Protein AF-A0A8J6HN70-F1 (afdb_monomer_lite)

InterPro domains:
  IPR004328 BRO1 domain [PF03097] (1-144)
  IPR004328 BRO1 domain [PS51180] (1-190)
  IPR004328 BRO1 domain [SM01041] (1-190)
  IPR038499 BRO1 domain superfamily [G3DSA:1.25.40.280] (1-173)
  IPR047138 Rhophilin-1/2 [PTHR23031] (1-188)

Organism: Tenebrio molitor (NCBI:txid7067)

Sequence (190 aa):
MGAIYTQIGAKQDRSTAKGLDAAVDSFLRAAGTFRYIHENFTNAPSMDLRPEMLEMLVQLMLAQARECLLEKLDLQSKENRSVDICLDLAQEAAHLADCYSQVYQIIMNEAVHDYVPYSWISLVQVKKEYYTGMAHYHVASGVLHEEAAKMSAATKDTLQFLHAETASTQLDIRLPKDDSERRLLGESEI

Foldseek 3Di:
DLVVLCVQLVPFDLLDLVSLVSNLLSLLVSLVVLVVLLVPPPPDPDLCNDNLNSVLSNLVSLLRSLVSVLSNLCNVCVVPPALVSLQLSLVSLLVSLVSLVVSLVSCPPPSHVVPDPPVVNVVSNVSSVVSNVSSVVSNVCSCPPPCVVVDDPVSVVVVVCVVPDDPDHPDDRDHDPDPVVVVVSVVVPD

Secondary structure (DSSP, 8-state):
-HHHHHHHHHHS-TTSHHHHHHHHHHHHHHHHHHHHHHHH--S-SSGGGSHHHHHHHHHHHHHHHHHHHHHHHHHHHTTS--HHHHHHHHHHHHHHHHHHHHHHHHHTSHHHHTTS-HHHHHHHHHHHHHHHHHHHHHHHHHHTSTTGGG--HHHHHHHHTTTS-----S-------SHHHHHHHHHT--

pLDDT: mean 84.96, std 15.05, range [35.38, 98.56]

Radius of gyration: 18.15 Å; chains: 1; bounding box: 47×32×49 Å

Structure (mmCIF, N/CA/C/O backbone):
data_AF-A0A8J6HN70-F1
#
_entry.id   AF-A0A8J6HN70-F1
#
loop_
_atom_site.group_PDB
_atom_site.id
_atom_site.type_symbol
_atom_site.label_atom_id
_atom_site.label_alt_id
_atom_site.label_comp_id
_atom_site.label_asym_id
_atom_site.label_entity_id
_atom_site.label_seq_id
_atom_site.pdbx_PDB_ins_code
_atom_site.Cartn_x
_atom_site.Cartn_y
_atom_site.Cartn_z
_atom_site.occupancy
_atom_site.B_iso_or_equiv
_atom_site.auth_seq_id
_atom_site.auth_comp_id
_atom_site.auth_asym_id
_atom_site.auth_atom_id
_atom_site.pdbx_PDB_model_num
ATOM 1 N N . MET A 1 1 ? 19.548 0.813 -9.136 1.00 75.62 1 MET A N 1
ATOM 2 C CA . MET A 1 1 ? 19.156 1.430 -7.848 1.00 75.62 1 MET A CA 1
ATOM 3 C C . MET A 1 1 ? 17.699 1.157 -7.488 1.00 75.62 1 MET A C 1
ATOM 5 O O . MET A 1 1 ? 17.493 0.524 -6.465 1.00 75.62 1 MET A O 1
ATOM 9 N N . GLY A 1 2 ? 16.706 1.501 -8.324 1.00 80.50 2 GLY A N 1
ATOM 10 C CA . GLY A 1 2 ? 15.280 1.261 -8.015 1.00 80.50 2 GLY A CA 1
ATOM 11 C C . GLY A 1 2 ? 14.957 -0.188 -7.620 1.00 80.50 2 GLY A C 1
ATOM 12 O O . GLY A 1 2 ? 14.450 -0.428 -6.532 1.00 80.50 2 GLY A O 1
ATOM 13 N N . ALA A 1 3 ? 15.380 -1.166 -8.428 1.00 87.62 3 ALA A N 1
ATOM 14 C CA . ALA A 1 3 ? 15.180 -2.594 -8.146 1.00 87.62 3 ALA A CA 1
ATOM 15 C C . ALA A 1 3 ? 15.894 -3.131 -6.884 1.00 87.62 3 ALA A C 1
ATOM 17 O O . ALA A 1 3 ? 15.557 -4.209 -6.403 1.00 87.62 3 ALA A O 1
ATOM 18 N N . ILE A 1 4 ? 16.905 -2.427 -6.362 1.00 90.69 4 ILE A N 1
ATOM 19 C CA . ILE A 1 4 ? 17.562 -2.809 -5.101 1.00 90.69 4 ILE A CA 1
ATOM 20 C C . ILE A 1 4 ? 16.701 -2.330 -3.934 1.00 90.69 4 ILE A C 1
ATOM 22 O O . ILE A 1 4 ? 16.417 -3.108 -3.029 1.00 90.69 4 ILE A O 1
ATOM 26 N N . TYR A 1 5 ? 16.224 -1.085 -3.991 1.00 90.19 5 TYR A N 1
ATOM 27 C CA . TYR A 1 5 ? 15.322 -0.541 -2.980 1.00 90.19 5 TYR A CA 1
ATOM 28 C C . TYR A 1 5 ? 14.014 -1.337 -2.874 1.00 90.19 5 TYR A C 1
ATOM 30 O O . TYR A 1 5 ? 13.571 -1.604 -1.761 1.00 90.19 5 TYR A O 1
ATOM 38 N N . THR A 1 6 ? 13.448 -1.824 -3.987 1.00 90.81 6 THR A N 1
ATOM 39 C CA . THR A 1 6 ? 12.265 -2.707 -3.927 1.00 90.81 6 THR A CA 1
ATOM 40 C C . THR A 1 6 ? 12.540 -3.994 -3.145 1.00 90.81 6 THR A C 1
ATOM 42 O O . THR A 1 6 ? 11.724 -4.412 -2.326 1.00 90.81 6 THR A O 1
ATOM 45 N N . GLN A 1 7 ? 13.708 -4.610 -3.350 1.00 93.69 7 GLN A N 1
ATOM 46 C CA . GLN A 1 7 ? 14.109 -5.827 -2.641 1.00 93.69 7 GLN A CA 1
ATOM 47 C C . GLN A 1 7 ? 14.402 -5.575 -1.164 1.00 93.69 7 GLN A C 1
ATOM 49 O O . GLN A 1 7 ? 14.084 -6.428 -0.340 1.00 93.69 7 GLN A O 1
ATOM 54 N N . ILE A 1 8 ? 15.012 -4.434 -0.829 1.00 91.81 8 ILE A N 1
ATOM 55 C CA . ILE A 1 8 ? 15.239 -4.035 0.564 1.00 91.81 8 ILE A CA 1
ATOM 56 C C . ILE A 1 8 ? 13.890 -3.853 1.258 1.00 91.81 8 ILE A C 1
ATOM 58 O O . ILE A 1 8 ? 13.662 -4.492 2.281 1.00 91.81 8 ILE A O 1
ATOM 62 N N . GLY A 1 9 ? 12.973 -3.077 0.669 1.00 90.62 9 GLY A N 1
ATOM 63 C CA . GLY A 1 9 ? 11.640 -2.839 1.231 1.00 90.62 9 GLY A CA 1
ATOM 64 C C . GLY A 1 9 ? 10.829 -4.122 1.417 1.00 90.62 9 GLY A C 1
ATOM 65 O O . GLY A 1 9 ? 10.198 -4.320 2.452 1.00 90.62 9 GLY A O 1
ATOM 66 N N . ALA A 1 10 ? 10.909 -5.052 0.461 1.00 93.12 10 ALA A N 1
ATOM 67 C CA . ALA A 1 10 ? 10.243 -6.351 0.551 1.00 93.12 10 ALA A CA 1
ATOM 68 C C . ALA A 1 10 ? 10.831 -7.291 1.624 1.00 93.12 10 ALA A C 1
ATOM 70 O O . ALA A 1 10 ? 10.155 -8.234 2.027 1.00 93.12 10 ALA A O 1
ATOM 71 N N . LYS A 1 11 ? 12.074 -7.066 2.073 1.00 95.31 11 LYS A N 1
ATOM 72 C CA . LYS A 1 11 ? 12.767 -7.900 3.074 1.00 95.31 11 LYS A CA 1
ATOM 73 C C . LYS A 1 11 ? 12.695 -7.355 4.500 1.00 95.31 11 LYS A C 1
ATOM 75 O O . LYS A 1 11 ? 13.180 -8.025 5.410 1.00 95.31 11 LYS A O 1
ATOM 80 N N . GLN A 1 12 ? 12.142 -6.161 4.701 1.00 95.69 12 GLN A N 1
ATOM 81 C CA . GLN A 1 12 ? 12.007 -5.585 6.037 1.00 95.69 12 GLN A CA 1
ATOM 82 C C . GLN A 1 12 ? 11.042 -6.395 6.908 1.00 95.69 12 GLN A C 1
ATOM 84 O O . GLN A 1 12 ? 10.065 -6.965 6.421 1.00 95.69 12 GLN A O 1
ATOM 89 N N . ASP A 1 13 ? 11.301 -6.409 8.216 1.00 94.31 13 ASP A N 1
ATOM 90 C CA . ASP A 1 13 ? 10.410 -7.034 9.192 1.00 94.31 13 ASP A CA 1
ATOM 91 C C . ASP A 1 13 ? 9.183 -6.153 9.462 1.00 94.31 13 ASP A C 1
ATOM 93 O O . ASP A 1 13 ? 9.204 -5.228 10.279 1.00 94.31 13 ASP A O 1
ATOM 97 N N . ARG A 1 14 ? 8.085 -6.487 8.787 1.00 95.94 14 ARG A N 1
ATOM 98 C CA . ARG A 1 14 ? 6.803 -5.778 8.873 1.00 95.94 14 ARG A CA 1
ATOM 99 C C . ARG A 1 14 ? 6.034 -6.012 10.178 1.00 95.94 14 ARG A C 1
ATOM 101 O O . ARG A 1 14 ? 4.970 -5.435 10.366 1.00 95.94 14 ARG A O 1
ATOM 108 N N . SER A 1 15 ? 6.549 -6.829 11.100 1.00 94.69 15 SER A N 1
ATOM 109 C CA . SER A 1 15 ? 5.942 -7.007 12.428 1.00 94.69 15 SER A CA 1
ATOM 110 C C . SER A 1 15 ? 6.293 -5.887 13.415 1.00 94.69 15 SER A C 1
ATOM 112 O O . SER A 1 15 ? 5.710 -5.808 14.497 1.00 9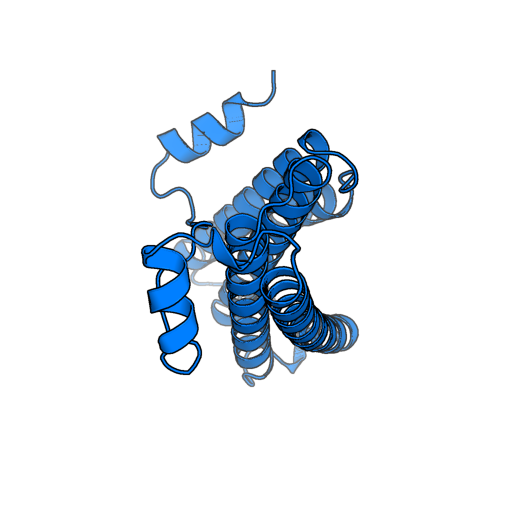4.69 15 SER A O 1
ATOM 114 N N . THR A 1 16 ? 7.221 -4.998 13.045 1.00 96.75 16 THR A N 1
ATOM 115 C CA . THR A 1 16 ? 7.691 -3.896 13.890 1.00 96.75 16 THR A CA 1
ATOM 116 C C . THR A 1 16 ? 7.464 -2.544 13.219 1.00 96.75 16 THR A C 1
ATOM 118 O O . THR A 1 16 ? 7.646 -2.403 12.011 1.00 96.75 16 THR A O 1
ATOM 121 N N . ALA A 1 17 ? 7.144 -1.509 14.004 1.00 94.38 17 ALA A N 1
ATOM 122 C CA . ALA A 1 17 ? 6.977 -0.150 13.476 1.00 94.38 17 ALA A CA 1
ATOM 123 C C . ALA A 1 17 ? 8.243 0.355 12.757 1.00 94.38 17 ALA A C 1
ATOM 125 O O . ALA A 1 17 ? 8.147 0.968 11.700 1.00 94.38 17 ALA A O 1
ATOM 126 N N . LYS A 1 18 ? 9.430 0.026 13.291 1.00 95.31 18 LYS A N 1
ATOM 127 C CA . LYS A 1 18 ? 10.718 0.381 12.680 1.00 95.31 18 LYS A CA 1
ATOM 128 C C . LYS A 1 18 ? 10.922 -0.297 11.322 1.00 95.31 18 LYS A C 1
ATOM 130 O O . LYS A 1 18 ? 11.373 0.354 10.385 1.00 95.31 18 LYS A O 1
ATOM 135 N N . GLY A 1 19 ? 10.620 -1.591 11.211 1.00 96.06 19 GLY A N 1
ATOM 136 C CA . GLY A 1 19 ? 10.745 -2.301 9.938 1.00 96.06 19 GLY A CA 1
ATOM 137 C C . GLY A 1 19 ? 9.735 -1.810 8.901 1.00 96.06 19 GLY A C 1
ATOM 138 O O . GLY A 1 19 ? 10.081 -1.682 7.730 1.00 96.06 19 GLY A O 1
ATOM 139 N N . LEU A 1 20 ? 8.527 -1.434 9.331 1.00 96.25 20 LEU A N 1
ATOM 140 C CA . LEU A 1 20 ? 7.534 -0.793 8.466 1.00 96.25 20 LEU A CA 1
ATOM 141 C C . LEU A 1 20 ? 8.009 0.574 7.960 1.00 96.25 20 LEU A C 1
ATOM 143 O O . LEU A 1 20 ? 7.925 0.822 6.761 1.00 96.25 20 LEU A O 1
ATOM 147 N N . ASP A 1 21 ? 8.587 1.418 8.818 1.00 94.81 21 ASP A N 1
ATOM 148 C CA . ASP A 1 21 ? 9.170 2.701 8.396 1.00 94.81 21 ASP A CA 1
ATOM 149 C C . ASP A 1 21 ? 10.302 2.513 7.375 1.00 94.81 21 ASP A C 1
ATOM 151 O O . ASP A 1 21 ? 10.326 3.178 6.338 1.00 94.81 21 ASP A O 1
ATOM 155 N N . ALA A 1 22 ? 11.195 1.548 7.611 1.00 94.62 22 ALA A N 1
ATOM 156 C CA . ALA A 1 22 ? 12.263 1.216 6.668 1.00 94.62 22 ALA A CA 1
ATOM 157 C C . ALA A 1 22 ? 11.722 0.680 5.327 1.00 94.62 22 ALA A C 1
ATOM 159 O O . ALA A 1 22 ? 12.298 0.943 4.264 1.00 94.62 22 ALA A O 1
ATOM 160 N N . ALA A 1 23 ? 10.613 -0.068 5.353 1.00 95.19 23 ALA A N 1
ATOM 161 C CA . ALA A 1 23 ? 9.962 -0.569 4.146 1.00 95.19 23 ALA A CA 1
ATOM 162 C C . ALA A 1 23 ? 9.365 0.580 3.329 1.00 95.19 23 ALA A C 1
ATOM 164 O O . ALA A 1 23 ? 9.589 0.647 2.119 1.00 95.19 23 ALA A O 1
ATOM 165 N N . VAL A 1 24 ? 8.664 1.502 3.997 1.00 95.19 24 VAL A N 1
ATOM 166 C CA . VAL A 1 24 ? 8.091 2.711 3.391 1.00 95.19 24 VAL A CA 1
ATOM 167 C C . VAL A 1 24 ? 9.179 3.541 2.719 1.00 95.19 24 VAL A C 1
ATOM 169 O O . VAL A 1 24 ? 9.058 3.822 1.526 1.00 95.19 24 VAL A O 1
ATOM 172 N N . ASP A 1 25 ? 10.260 3.873 3.433 1.00 94.00 25 ASP A N 1
ATOM 173 C CA . ASP A 1 25 ? 11.376 4.644 2.867 1.00 94.00 25 ASP A CA 1
ATOM 174 C C . ASP A 1 25 ? 11.948 3.964 1.615 1.00 94.00 25 ASP A C 1
ATOM 176 O O . ASP A 1 25 ? 12.072 4.572 0.549 1.00 94.00 25 ASP A O 1
ATOM 180 N N . SER A 1 26 ? 12.195 2.655 1.699 1.00 94.00 26 SER A N 1
ATOM 181 C CA . SER A 1 26 ? 12.718 1.876 0.576 1.00 94.00 26 SER A CA 1
ATOM 182 C C . SER A 1 26 ? 11.790 1.916 -0.646 1.00 94.00 26 SER A C 1
ATOM 184 O O . SER A 1 26 ? 12.245 2.176 -1.763 1.00 94.00 26 SER A O 1
ATOM 186 N N . PHE A 1 27 ? 10.482 1.708 -0.471 1.00 96.00 27 PHE A N 1
ATOM 187 C CA . PHE A 1 27 ? 9.534 1.764 -1.588 1.00 96.00 27 PHE A CA 1
ATOM 188 C C . PHE A 1 27 ? 9.420 3.173 -2.183 1.00 96.00 27 PHE A C 1
ATOM 190 O O . PHE A 1 27 ? 9.400 3.314 -3.409 1.00 96.00 27 PHE A O 1
ATOM 197 N N . LEU A 1 28 ? 9.441 4.226 -1.361 1.00 94.12 28 LEU A N 1
ATOM 198 C CA . LEU A 1 28 ? 9.417 5.611 -1.845 1.00 94.12 28 LEU A CA 1
ATOM 199 C C . LEU A 1 28 ? 10.682 5.975 -2.629 1.00 94.12 28 LEU A C 1
ATOM 201 O O . LEU A 1 28 ? 10.591 6.614 -3.681 1.00 94.12 28 LEU A O 1
ATOM 205 N N . ARG A 1 29 ? 11.859 5.512 -2.196 1.00 91.94 29 ARG A N 1
ATOM 206 C CA . ARG A 1 29 ? 13.112 5.678 -2.953 1.00 91.94 29 ARG A CA 1
ATOM 207 C C . ARG A 1 29 ? 13.095 4.924 -4.273 1.00 91.94 29 ARG A C 1
ATOM 209 O O . ARG A 1 29 ? 13.568 5.450 -5.286 1.00 91.94 29 ARG A O 1
ATOM 216 N N . ALA A 1 30 ? 12.533 3.716 -4.296 1.00 92.19 30 ALA A N 1
ATOM 217 C CA . ALA A 1 30 ? 12.338 2.978 -5.539 1.00 92.19 30 ALA A CA 1
ATOM 218 C C . ALA A 1 30 ? 11.418 3.748 -6.499 1.00 92.19 30 ALA A C 1
ATOM 220 O O . ALA A 1 30 ? 11.798 3.980 -7.647 1.00 92.19 30 ALA A O 1
ATOM 221 N N . ALA A 1 31 ? 10.270 4.226 -6.012 1.00 93.69 31 ALA A N 1
ATOM 222 C CA . ALA A 1 31 ? 9.315 5.019 -6.784 1.00 93.69 31 ALA A CA 1
ATOM 223 C C . ALA A 1 31 ? 9.930 6.331 -7.311 1.00 93.69 31 ALA A C 1
ATOM 225 O O . ALA A 1 31 ? 9.708 6.717 -8.460 1.00 93.69 31 ALA A O 1
ATOM 226 N N . GLY A 1 32 ? 10.736 7.013 -6.494 1.00 91.94 32 GLY A N 1
ATOM 227 C CA . GLY A 1 32 ? 11.479 8.206 -6.902 1.00 91.94 32 GLY A CA 1
ATOM 228 C C . GLY A 1 32 ? 12.508 7.899 -7.988 1.00 91.94 32 GLY A C 1
ATOM 229 O O . GLY A 1 32 ? 12.609 8.631 -8.970 1.00 91.94 32 GLY A O 1
ATOM 230 N N . THR A 1 33 ? 13.211 6.770 -7.863 1.00 91.31 33 THR A N 1
ATOM 231 C CA . THR A 1 33 ? 14.181 6.324 -8.871 1.00 91.31 33 THR A CA 1
ATOM 232 C C . THR A 1 33 ? 13.504 6.002 -10.204 1.00 91.31 33 THR A C 1
ATOM 234 O O . THR A 1 33 ? 13.990 6.435 -11.244 1.00 91.31 33 THR A O 1
ATOM 237 N N . PHE A 1 34 ? 12.384 5.271 -10.198 1.00 91.44 34 PHE A N 1
ATOM 238 C CA . PHE A 1 34 ? 11.654 4.940 -11.429 1.00 91.44 34 PHE A CA 1
ATOM 239 C C . PHE A 1 34 ? 11.098 6.185 -12.123 1.00 91.44 34 PHE A C 1
ATOM 241 O O . PHE A 1 34 ? 11.262 6.320 -13.333 1.00 91.44 34 PHE A O 1
ATOM 248 N N . ARG A 1 35 ? 10.547 7.143 -11.365 1.00 90.75 35 ARG A N 1
ATOM 249 C CA . ARG A 1 35 ? 10.106 8.432 -11.921 1.00 90.75 35 ARG A CA 1
ATOM 250 C C . ARG A 1 35 ? 11.254 9.246 -12.502 1.00 90.75 35 ARG A C 1
ATOM 252 O O . ARG A 1 35 ? 11.116 9.792 -13.588 1.00 90.75 35 ARG A O 1
ATOM 259 N N . TYR A 1 36 ? 12.394 9.303 -11.817 1.00 89.31 36 TYR A N 1
ATOM 260 C CA . TYR A 1 36 ? 13.560 9.998 -12.355 1.00 89.31 36 TYR A CA 1
ATOM 261 C C . TYR A 1 36 ? 13.983 9.406 -13.705 1.00 89.31 36 TYR A C 1
ATOM 263 O O . TYR A 1 36 ? 14.261 10.150 -14.642 1.00 89.31 36 TYR A O 1
ATOM 271 N N . ILE A 1 37 ? 13.979 8.074 -13.832 1.00 87.69 37 ILE A N 1
ATOM 272 C CA . ILE A 1 37 ? 14.276 7.413 -15.107 1.00 87.69 37 ILE A CA 1
ATOM 273 C C . ILE A 1 37 ? 13.225 7.788 -16.160 1.00 87.69 37 ILE A C 1
ATOM 275 O O . ILE A 1 37 ? 13.601 8.193 -17.256 1.00 87.69 37 ILE A O 1
ATOM 279 N N . HIS A 1 38 ? 11.938 7.726 -15.809 1.00 85.44 38 HIS A N 1
ATOM 280 C CA . HIS A 1 38 ? 10.824 8.088 -16.690 1.00 85.44 38 HIS A CA 1
ATOM 281 C C . HIS A 1 38 ? 10.963 9.511 -17.258 1.00 85.44 38 HIS A C 1
ATOM 283 O O . HIS A 1 38 ? 10.756 9.732 -18.446 1.00 85.44 38 HIS A O 1
ATOM 289 N N . GLU A 1 39 ? 11.356 10.475 -16.425 1.00 85.62 39 GLU A N 1
ATOM 290 C CA . GLU A 1 39 ? 11.474 11.886 -16.814 1.00 85.62 39 GLU A CA 1
ATOM 291 C C . GLU A 1 39 ? 12.748 12.202 -17.617 1.00 85.62 39 GLU A C 1
ATOM 293 O O . GLU A 1 39 ? 12.756 13.156 -18.394 1.00 85.62 39 GLU A O 1
ATOM 298 N N . ASN A 1 40 ? 13.830 11.432 -17.441 1.00 83.88 40 ASN A N 1
ATOM 299 C CA . ASN A 1 40 ? 15.159 11.786 -17.962 1.00 83.88 40 ASN A CA 1
ATOM 300 C C . ASN A 1 40 ? 15.678 10.850 -19.068 1.00 83.88 40 ASN A C 1
ATOM 302 O O . ASN A 1 40 ? 16.638 11.202 -19.754 1.00 83.88 40 ASN A O 1
ATOM 306 N N . PHE A 1 41 ? 15.065 9.680 -19.279 1.00 79.31 41 PHE A N 1
ATOM 307 C CA . PHE A 1 41 ? 15.484 8.705 -20.293 1.00 79.31 41 PHE A CA 1
ATOM 308 C C . PHE A 1 41 ? 14.392 8.487 -21.345 1.00 79.31 41 PHE A C 1
ATOM 310 O O . PHE A 1 41 ? 13.622 7.535 -21.292 1.00 79.31 41 PHE A O 1
ATOM 317 N N . THR A 1 42 ? 14.364 9.366 -22.348 1.00 65.88 42 THR A N 1
ATOM 318 C CA . THR A 1 42 ? 13.363 9.353 -23.430 1.00 65.88 42 THR A CA 1
ATOM 319 C C . THR A 1 42 ? 13.655 8.349 -24.550 1.00 65.88 42 THR A C 1
ATOM 321 O O . THR A 1 42 ? 12.745 7.965 -25.275 1.00 65.88 42 THR A O 1
ATOM 324 N N . ASN A 1 43 ? 14.902 7.880 -24.674 1.00 66.94 43 ASN A N 1
ATOM 325 C CA . ASN A 1 43 ? 15.324 6.885 -25.667 1.00 66.94 43 ASN A CA 1
ATOM 326 C C . ASN A 1 43 ? 15.706 5.571 -24.978 1.00 66.94 43 ASN A C 1
ATOM 328 O O . ASN A 1 43 ? 16.882 5.207 -24.914 1.00 66.94 43 ASN A O 1
ATOM 332 N N . ALA A 1 44 ? 14.714 4.881 -24.418 1.00 62.81 44 ALA A N 1
ATOM 333 C CA . ALA A 1 44 ? 14.916 3.579 -23.798 1.00 62.81 44 ALA A CA 1
ATOM 334 C C . ALA A 1 44 ? 15.362 2.539 -24.853 1.00 62.81 44 ALA A C 1
ATOM 336 O O . ALA A 1 44 ? 14.626 2.292 -25.809 1.00 62.81 44 ALA A O 1
ATOM 337 N N . PRO A 1 45 ? 16.540 1.903 -24.707 1.00 62.03 45 PRO A N 1
ATOM 338 C CA . PRO A 1 45 ? 17.000 0.867 -25.635 1.00 62.03 45 PRO A CA 1
ATOM 339 C C . PRO A 1 45 ? 16.252 -0.468 -25.462 1.00 62.03 45 PRO A C 1
ATOM 341 O O . PRO A 1 45 ? 16.400 -1.363 -26.292 1.00 62.03 45 PRO A O 1
ATOM 344 N N . SER A 1 46 ? 15.470 -0.618 -24.388 1.00 69.50 46 SER A N 1
ATOM 345 C CA . SER A 1 46 ? 14.794 -1.853 -23.990 1.00 69.50 46 SER A CA 1
ATOM 346 C C . SER A 1 46 ? 13.363 -1.595 -23.495 1.00 69.50 46 SER A C 1
ATOM 348 O O . SER A 1 46 ? 13.035 -0.526 -22.978 1.00 69.50 46 SER A O 1
ATOM 350 N N . MET A 1 47 ? 12.487 -2.586 -23.690 1.00 65.56 47 MET A N 1
ATOM 351 C CA . MET A 1 47 ? 11.032 -2.460 -23.494 1.00 65.56 47 MET A CA 1
ATOM 352 C C . MET A 1 47 ? 10.597 -2.321 -22.023 1.00 65.56 47 MET A C 1
ATOM 354 O O . MET A 1 47 ? 9.469 -1.897 -21.775 1.00 65.56 47 MET A O 1
ATOM 358 N N . ASP A 1 48 ? 11.473 -2.662 -21.076 1.00 67.69 48 ASP A N 1
ATOM 359 C CA . ASP A 1 48 ? 11.318 -2.578 -19.614 1.00 67.69 48 ASP A CA 1
ATOM 360 C C . ASP A 1 48 ? 11.501 -1.158 -19.050 1.00 67.69 48 ASP A C 1
ATOM 362 O O . ASP A 1 48 ? 11.054 -0.872 -17.941 1.00 67.69 48 ASP A O 1
ATOM 366 N N . LEU A 1 49 ? 12.116 -0.258 -19.821 1.00 75.94 49 LEU A N 1
ATOM 367 C CA . LEU A 1 49 ? 12.299 1.157 -19.478 1.00 75.94 49 LEU A CA 1
ATOM 368 C C . LEU A 1 49 ? 11.318 2.075 -20.216 1.00 75.94 49 LEU A C 1
ATOM 370 O O . LEU A 1 49 ? 11.501 3.292 -20.229 1.00 75.94 49 LEU A O 1
ATOM 374 N N . ARG A 1 50 ? 10.285 1.511 -20.855 1.00 83.56 50 ARG A N 1
ATOM 375 C CA . ARG A 1 50 ? 9.254 2.321 -21.506 1.00 83.56 50 ARG A CA 1
ATOM 376 C C . ARG A 1 50 ? 8.466 3.137 -20.477 1.00 83.56 50 ARG A C 1
ATOM 378 O O . ARG A 1 50 ? 8.268 2.655 -19.356 1.00 83.56 50 ARG A O 1
ATOM 385 N N . PRO A 1 51 ? 7.997 4.339 -20.849 1.00 85.25 51 PRO A N 1
ATOM 386 C CA . PRO A 1 51 ? 7.297 5.230 -19.934 1.00 85.25 51 PRO A CA 1
ATOM 387 C C . PRO A 1 51 ? 6.137 4.559 -19.187 1.00 85.25 51 PRO A C 1
ATOM 389 O O . PRO A 1 51 ? 6.023 4.687 -17.972 1.00 85.25 51 PRO A O 1
ATOM 392 N N . GLU A 1 52 ? 5.338 3.753 -19.884 1.00 88.44 52 GLU A N 1
ATOM 393 C CA . GLU A 1 52 ? 4.163 3.079 -19.325 1.00 88.44 52 GLU A CA 1
ATOM 394 C C . GLU A 1 52 ? 4.545 2.020 -18.279 1.00 88.44 52 GLU A C 1
ATOM 396 O O . GLU A 1 52 ? 3.889 1.894 -17.245 1.00 88.44 52 GLU A O 1
ATOM 401 N N . MET A 1 53 ? 5.643 1.291 -18.511 1.00 91.00 53 MET A N 1
ATOM 402 C CA . MET A 1 53 ? 6.182 0.324 -17.548 1.00 91.00 53 MET A CA 1
ATOM 403 C C . MET A 1 53 ? 6.722 1.023 -16.302 1.00 91.00 53 MET A C 1
ATOM 405 O O . MET A 1 53 ? 6.491 0.563 -15.184 1.00 91.00 53 MET A O 1
ATOM 409 N N . LEU A 1 54 ? 7.438 2.135 -16.479 1.00 91.69 54 LEU A N 1
ATOM 410 C CA . LEU A 1 54 ? 7.986 2.902 -15.364 1.00 91.69 54 LEU A CA 1
ATOM 411 C C . LEU A 1 54 ? 6.878 3.542 -14.527 1.00 91.69 54 LEU A C 1
ATOM 413 O O . LEU A 1 54 ? 6.963 3.494 -13.302 1.00 91.69 54 LEU A O 1
ATOM 417 N N . GLU A 1 55 ? 5.826 4.064 -15.157 1.00 92.56 55 GLU A N 1
ATOM 418 C CA . GLU A 1 55 ? 4.663 4.592 -14.443 1.00 92.56 55 GLU A CA 1
ATOM 419 C C . GLU A 1 55 ? 3.938 3.487 -13.665 1.00 92.56 55 GLU A C 1
ATOM 421 O O . GLU A 1 55 ? 3.640 3.655 -12.483 1.00 92.56 55 GLU A O 1
ATOM 426 N N . MET A 1 56 ? 3.748 2.308 -14.267 1.00 95.00 56 MET A N 1
ATOM 427 C CA . MET A 1 56 ? 3.197 1.147 -13.559 1.00 95.00 56 MET A CA 1
ATOM 428 C C . MET A 1 56 ? 4.026 0.788 -12.318 1.00 95.00 56 MET A C 1
ATOM 430 O O . MET A 1 56 ? 3.472 0.613 -11.230 1.00 95.00 56 MET A O 1
ATOM 434 N N . LEU A 1 57 ? 5.355 0.726 -12.454 1.00 95.00 57 LEU A N 1
ATOM 435 C CA . LEU A 1 57 ? 6.257 0.433 -11.338 1.00 95.00 57 LEU A CA 1
ATOM 436 C C . LEU A 1 57 ? 6.198 1.515 -10.257 1.00 95.00 57 LEU A C 1
ATOM 438 O O . LEU A 1 57 ? 6.204 1.185 -9.073 1.00 95.00 57 LEU A O 1
ATOM 442 N N . VAL A 1 58 ? 6.111 2.792 -10.638 1.00 95.69 58 VAL A N 1
ATOM 443 C CA . VAL A 1 58 ? 5.916 3.903 -9.698 1.00 95.69 58 VAL A CA 1
ATOM 444 C C . VAL A 1 58 ? 4.645 3.694 -8.882 1.00 95.69 58 VAL A C 1
ATOM 446 O O . VAL A 1 58 ? 4.718 3.701 -7.653 1.00 95.69 58 VAL A O 1
ATOM 449 N N . GLN A 1 59 ? 3.505 3.470 -9.538 1.00 96.56 59 GLN A N 1
ATOM 450 C CA . GLN A 1 59 ? 2.221 3.301 -8.853 1.00 96.56 59 GLN A CA 1
ATOM 451 C C . GLN A 1 59 ? 2.218 2.067 -7.946 1.00 96.56 59 GLN A C 1
ATOM 453 O O . GLN A 1 59 ? 1.747 2.131 -6.810 1.00 96.56 59 GLN A O 1
ATOM 458 N N . LEU A 1 60 ? 2.831 0.965 -8.390 1.00 97.44 60 LEU A N 1
ATOM 459 C CA . LEU A 1 60 ? 2.982 -0.235 -7.569 1.00 97.44 60 LEU A CA 1
ATOM 460 C C . LEU A 1 60 ? 3.816 0.033 -6.306 1.00 97.44 60 LEU A C 1
ATOM 462 O O . LEU A 1 60 ? 3.437 -0.418 -5.226 1.00 97.44 60 LEU A O 1
ATOM 466 N N . MET A 1 61 ? 4.919 0.782 -6.406 1.00 97.75 61 MET A N 1
ATOM 467 C CA . MET A 1 61 ? 5.739 1.121 -5.234 1.00 97.75 61 MET A CA 1
ATOM 468 C C . MET A 1 61 ? 4.994 2.026 -4.246 1.00 97.75 61 MET A C 1
ATOM 470 O O . MET A 1 61 ? 5.118 1.837 -3.037 1.00 97.75 61 MET A O 1
ATOM 474 N N . LEU A 1 62 ? 4.191 2.978 -4.732 1.00 97.19 62 LEU A N 1
ATOM 475 C CA . LEU A 1 62 ? 3.373 3.834 -3.866 1.00 97.19 62 LEU A CA 1
ATOM 476 C C . LEU A 1 62 ? 2.290 3.037 -3.135 1.00 97.19 62 LEU A C 1
ATOM 478 O O . LEU A 1 62 ? 2.110 3.220 -1.931 1.00 97.19 62 LEU A O 1
ATOM 482 N N . ALA A 1 63 ? 1.622 2.110 -3.826 1.00 97.56 63 ALA A N 1
ATOM 483 C CA . ALA A 1 63 ? 0.657 1.207 -3.202 1.00 97.56 63 ALA A CA 1
ATOM 484 C C . ALA A 1 63 ? 1.322 0.330 -2.123 1.00 97.56 63 ALA A C 1
ATOM 486 O O . ALA A 1 63 ? 0.787 0.181 -1.027 1.00 97.56 63 ALA A O 1
ATOM 487 N N . GLN A 1 64 ? 2.529 -0.186 -2.379 1.00 97.88 64 GLN A N 1
ATOM 488 C CA . GLN A 1 64 ? 3.284 -0.968 -1.392 1.00 97.88 64 GLN A CA 1
ATOM 489 C C . GLN A 1 64 ? 3.757 -0.140 -0.188 1.00 97.88 64 GLN A C 1
ATOM 491 O O . GLN A 1 64 ? 3.744 -0.643 0.934 1.00 97.88 64 GLN A O 1
ATOM 496 N N . ALA A 1 65 ? 4.130 1.127 -0.383 1.00 97.56 65 ALA A N 1
ATOM 497 C CA . ALA A 1 65 ? 4.413 2.036 0.728 1.00 97.56 65 ALA A CA 1
ATOM 498 C C . ALA A 1 65 ? 3.153 2.286 1.578 1.00 97.56 65 ALA A C 1
ATOM 500 O O . ALA A 1 65 ? 3.221 2.286 2.807 1.00 97.56 65 ALA A O 1
ATOM 501 N N . ARG A 1 66 ? 1.987 2.433 0.935 1.00 97.00 66 ARG A N 1
ATOM 502 C CA . ARG A 1 66 ? 0.696 2.617 1.619 1.00 97.00 66 ARG A CA 1
ATOM 503 C C . ARG A 1 66 ? 0.296 1.435 2.465 1.00 97.00 66 ARG A C 1
ATOM 505 O O . ARG A 1 66 ? -0.144 1.609 3.594 1.00 97.00 66 ARG A O 1
ATOM 512 N N . GLU A 1 67 ? 0.493 0.249 1.920 1.00 98.00 67 GLU A N 1
ATOM 513 C CA . GLU A 1 67 ? 0.319 -1.005 2.633 1.00 98.00 67 GLU A CA 1
ATOM 514 C C . GLU A 1 67 ? 1.123 -1.035 3.934 1.00 98.00 67 GLU A C 1
ATOM 516 O O . GLU A 1 67 ? 0.550 -1.294 4.989 1.00 98.00 67 GLU A O 1
ATOM 521 N N . CYS A 1 68 ? 2.407 -0.674 3.898 1.00 97.81 68 CYS A N 1
ATOM 522 C CA . CYS A 1 68 ? 3.229 -0.643 5.108 1.00 97.81 68 CYS A CA 1
ATOM 523 C C . CYS A 1 68 ? 2.780 0.433 6.115 1.00 97.81 68 CYS A C 1
ATOM 525 O O . CYS A 1 68 ? 2.857 0.219 7.324 1.00 97.81 68 CYS A O 1
ATOM 527 N N . LEU A 1 69 ? 2.277 1.579 5.649 1.00 97.06 69 LEU A N 1
ATOM 528 C CA . LEU A 1 69 ? 1.723 2.608 6.535 1.00 97.06 69 LEU A CA 1
ATOM 529 C C . LEU A 1 69 ? 0.418 2.161 7.207 1.00 97.06 69 LEU A C 1
ATOM 531 O O . LEU A 1 69 ? 0.243 2.390 8.404 1.00 97.06 69 LEU A O 1
ATOM 535 N N . LEU A 1 70 ? -0.466 1.484 6.470 1.00 97.06 70 LEU A N 1
ATOM 536 C CA . LEU A 1 70 ? -1.680 0.883 7.022 1.00 97.06 70 LEU A CA 1
ATOM 537 C C . LEU A 1 70 ? -1.339 -0.193 8.063 1.00 97.06 70 LEU A C 1
ATOM 539 O O . LEU A 1 70 ? -1.882 -0.173 9.165 1.00 97.06 70 LEU A O 1
ATOM 543 N N . GLU A 1 71 ? -0.403 -1.093 7.746 1.00 97.75 71 GLU A N 1
ATOM 544 C CA . GLU A 1 71 ? 0.101 -2.112 8.680 1.00 97.75 71 GLU A CA 1
ATOM 545 C C . GLU A 1 71 ? 0.664 -1.470 9.958 1.00 97.75 71 GLU A C 1
ATOM 547 O O . GLU A 1 71 ? 0.445 -1.975 11.061 1.00 97.75 71 GLU A O 1
ATOM 552 N N . LYS A 1 72 ? 1.344 -0.323 9.833 1.00 96.25 72 LYS A N 1
ATOM 553 C CA . LYS A 1 72 ? 1.900 0.416 10.974 1.00 96.25 72 LYS A CA 1
ATOM 554 C C . LYS A 1 72 ? 0.800 1.027 11.834 1.00 96.25 72 LYS A C 1
ATOM 556 O O . LYS A 1 72 ? 0.857 0.893 13.057 1.00 96.25 72 LYS A O 1
ATOM 561 N N . LEU A 1 73 ? -0.198 1.657 11.216 1.00 94.88 73 LEU A N 1
ATOM 562 C CA . LEU A 1 73 ? -1.354 2.213 11.919 1.00 94.88 73 LEU A CA 1
ATOM 563 C C . LEU A 1 73 ? -2.137 1.116 12.656 1.00 94.88 73 LEU A C 1
ATOM 565 O O . LEU A 1 73 ? -2.506 1.289 13.822 1.00 94.88 73 LEU A O 1
ATOM 569 N N . ASP A 1 74 ? -2.341 -0.042 12.019 1.00 96.00 74 ASP A N 1
ATOM 570 C CA . ASP A 1 74 ? -2.982 -1.194 12.659 1.00 96.00 74 ASP A CA 1
ATOM 571 C C . ASP A 1 74 ? -2.148 -1.671 13.852 1.00 96.00 74 ASP A C 1
ATOM 573 O O . ASP A 1 74 ? -2.683 -1.792 14.952 1.00 96.00 74 ASP A O 1
ATOM 577 N N . LEU A 1 75 ? -0.834 -1.850 13.680 1.00 96.19 75 LEU A N 1
ATOM 578 C CA . LEU A 1 75 ? 0.078 -2.299 14.735 1.00 96.19 75 LEU A CA 1
ATOM 579 C C . LEU A 1 75 ? 0.075 -1.369 15.956 1.00 96.19 75 LEU A C 1
ATOM 581 O O . LEU A 1 75 ? -0.044 -1.847 17.083 1.00 96.19 75 LEU A O 1
ATOM 585 N N . GLN A 1 76 ? 0.195 -0.057 15.744 1.00 94.88 76 GLN A N 1
ATOM 586 C CA . GLN A 1 76 ? 0.291 0.933 16.825 1.00 94.88 76 GLN A CA 1
ATOM 587 C C . GLN A 1 76 ? -1.027 1.125 17.579 1.00 94.88 76 GLN A C 1
ATOM 589 O O . GLN A 1 76 ? -1.019 1.507 18.747 1.00 94.88 76 GLN A O 1
ATOM 594 N N . SER A 1 77 ? -2.158 0.844 16.934 1.00 94.31 77 SER A N 1
ATOM 595 C CA . SER A 1 77 ? -3.480 1.018 17.533 1.00 94.31 77 SER A CA 1
ATOM 596 C C . SER A 1 77 ? -3.999 -0.204 18.286 1.00 94.31 77 SER A C 1
ATOM 598 O O . SER A 1 77 ? -5.051 -0.099 18.908 1.00 94.31 77 SER A O 1
ATOM 600 N N . LYS A 1 78 ? -3.317 -1.360 18.251 1.00 91.25 78 LYS A N 1
ATOM 601 C CA . LYS A 1 78 ? -3.851 -2.625 18.804 1.00 91.25 78 LYS A CA 1
ATOM 602 C C . LYS A 1 78 ? -4.294 -2.539 20.265 1.00 91.25 78 LYS A C 1
ATOM 604 O O . LYS A 1 78 ? -5.315 -3.121 20.606 1.00 91.25 78 LYS A O 1
ATOM 609 N N . GLU A 1 79 ? -3.546 -1.835 21.111 1.00 89.00 79 GLU A N 1
ATOM 610 C CA . GLU A 1 79 ? -3.831 -1.756 22.553 1.00 89.00 79 GLU A CA 1
ATOM 611 C C . GLU A 1 79 ? -4.916 -0.729 22.905 1.00 89.00 79 GLU A C 1
ATOM 613 O O . GLU A 1 79 ? -5.613 -0.898 23.899 1.00 89.00 79 GLU A O 1
ATOM 618 N N . ASN A 1 80 ? -5.083 0.314 22.086 1.00 88.69 80 ASN A N 1
ATOM 619 C CA . ASN A 1 80 ? -6.002 1.431 22.333 1.00 88.69 80 ASN A CA 1
ATOM 620 C C . ASN A 1 80 ? -6.865 1.715 21.097 1.00 88.69 80 ASN A C 1
ATOM 622 O O . ASN A 1 80 ? -6.956 2.849 20.621 1.00 88.69 80 ASN A O 1
ATOM 626 N N . ARG A 1 81 ? -7.468 0.665 20.537 1.00 92.00 81 ARG A N 1
ATOM 627 C CA . ARG A 1 81 ? -8.257 0.762 19.309 1.00 92.00 81 ARG A CA 1
ATOM 628 C C . ARG A 1 81 ? -9.629 1.360 19.599 1.00 92.00 81 ARG A C 1
ATOM 630 O O . ARG A 1 81 ? -10.526 0.649 20.022 1.00 92.00 81 ARG A O 1
ATOM 637 N N . SER A 1 82 ? -9.789 2.658 19.359 1.00 91.25 82 SER A N 1
ATOM 638 C CA . SER A 1 82 ? -11.086 3.333 19.457 1.00 91.25 82 SER A CA 1
ATOM 639 C C . SER A 1 82 ? -11.953 3.093 18.216 1.00 91.25 82 SER A C 1
ATOM 641 O O . SER A 1 82 ? -11.502 2.554 17.200 1.00 91.25 82 SER A O 1
ATOM 643 N N . VAL A 1 83 ? -13.209 3.542 18.277 1.00 90.38 83 VAL A N 1
ATOM 644 C CA . VAL A 1 83 ? -14.121 3.488 17.124 1.00 90.38 83 VAL A CA 1
ATOM 645 C C . VAL A 1 83 ? -13.637 4.360 15.979 1.00 90.38 83 VAL A C 1
ATOM 647 O O . VAL A 1 83 ? -13.696 3.941 14.827 1.00 90.38 83 VAL A O 1
ATOM 650 N N . ASP A 1 84 ? -13.121 5.544 16.300 1.00 88.88 84 ASP A N 1
ATOM 651 C CA . ASP A 1 84 ? -12.575 6.456 15.300 1.00 88.88 84 ASP A CA 1
ATOM 652 C C . ASP A 1 84 ? -11.367 5.817 14.600 1.00 88.88 84 ASP A C 1
ATOM 654 O O . ASP A 1 84 ? -11.322 5.789 13.376 1.00 88.88 84 ASP A O 1
ATOM 658 N N . ILE A 1 85 ? -10.473 5.159 15.351 1.00 91.62 85 ILE A N 1
ATOM 659 C CA . ILE A 1 85 ? -9.325 4.455 14.761 1.00 91.62 85 ILE A CA 1
ATOM 660 C C . ILE A 1 85 ? -9.765 3.259 13.904 1.00 91.62 85 ILE A C 1
ATOM 662 O O . ILE A 1 85 ? -9.172 3.005 12.857 1.00 91.62 85 ILE A O 1
ATOM 666 N N . CYS A 1 86 ? -10.805 2.518 14.306 1.00 92.31 86 CYS A N 1
ATOM 667 C CA . CYS A 1 86 ? -11.373 1.473 13.447 1.00 92.31 86 CYS A CA 1
ATOM 668 C C . CYS A 1 86 ? -11.829 2.050 12.102 1.00 92.31 86 CYS A C 1
ATOM 670 O O . CYS A 1 86 ? -11.596 1.444 11.062 1.00 92.31 86 CYS A O 1
ATOM 672 N N . LEU A 1 87 ? -12.471 3.214 12.108 1.00 90.19 87 LEU A N 1
ATOM 673 C CA . LEU A 1 87 ? -13.006 3.812 10.888 1.00 90.19 87 LEU A CA 1
ATOM 674 C C . LEU A 1 87 ? -11.923 4.475 10.035 1.00 90.19 87 LEU A C 1
ATOM 676 O O . LEU A 1 87 ? -11.983 4.358 8.812 1.00 90.19 87 LEU A O 1
ATOM 680 N N . ASP A 1 88 ? -10.880 5.023 10.654 1.00 91.06 88 ASP A N 1
ATOM 681 C CA . ASP A 1 88 ? -9.673 5.459 9.949 1.00 91.06 88 ASP A CA 1
ATOM 682 C C . ASP A 1 88 ? -8.987 4.274 9.249 1.00 91.06 88 ASP A C 1
ATOM 684 O O . ASP A 1 88 ? -8.728 4.327 8.047 1.00 91.06 88 ASP A O 1
ATOM 688 N N . LEU A 1 89 ? -8.772 3.154 9.954 1.00 94.81 89 LEU A N 1
ATOM 689 C CA . LEU A 1 89 ? -8.218 1.925 9.365 1.00 94.81 89 LEU A CA 1
ATOM 690 C C . LEU A 1 89 ? -9.070 1.408 8.202 1.00 94.81 89 LEU A C 1
ATOM 692 O O . LEU A 1 89 ? -8.533 0.968 7.185 1.00 94.81 89 LEU A O 1
ATOM 696 N N . ALA A 1 90 ? -10.396 1.473 8.336 1.00 94.00 90 ALA A N 1
ATOM 697 C CA . ALA A 1 90 ? -11.307 1.079 7.273 1.00 94.00 90 ALA A CA 1
ATOM 698 C C . ALA A 1 90 ? -11.147 1.948 6.023 1.00 94.00 90 ALA A C 1
ATOM 700 O O . ALA A 1 90 ? -11.059 1.422 4.912 1.00 94.00 90 ALA A O 1
ATOM 701 N N . GLN A 1 91 ? -11.095 3.267 6.202 1.00 92.19 91 GLN A N 1
ATOM 702 C CA . GLN A 1 91 ? -10.958 4.215 5.103 1.00 92.19 91 GLN A CA 1
ATOM 703 C C . GLN A 1 91 ? -9.601 4.066 4.404 1.00 92.19 91 GLN A C 1
ATOM 705 O O . GLN A 1 91 ? -9.533 4.065 3.174 1.00 92.19 91 GLN A O 1
ATOM 710 N N . GLU A 1 92 ? -8.524 3.876 5.168 1.00 94.31 92 GLU A N 1
ATOM 711 C CA . GLU A 1 92 ? -7.192 3.644 4.607 1.00 94.31 92 GLU A CA 1
ATOM 712 C C . GLU A 1 92 ? -7.095 2.324 3.838 1.00 94.31 92 GLU A C 1
ATOM 714 O O . GLU A 1 92 ? -6.497 2.283 2.760 1.00 94.31 92 GLU A O 1
ATOM 719 N N . ALA A 1 93 ? -7.716 1.255 4.344 1.00 96.81 93 ALA A N 1
ATOM 720 C CA . ALA A 1 93 ? -7.792 -0.023 3.643 1.00 96.81 93 ALA A CA 1
ATOM 721 C C . ALA A 1 93 ? -8.609 0.082 2.344 1.00 96.81 93 ALA A C 1
ATOM 723 O O . ALA A 1 93 ? -8.192 -0.454 1.317 1.00 96.81 93 ALA A O 1
ATOM 724 N N . ALA A 1 94 ? -9.728 0.814 2.352 1.00 95.69 94 ALA A N 1
ATOM 725 C CA . ALA A 1 94 ? -10.531 1.045 1.151 1.00 95.69 94 ALA A CA 1
ATOM 726 C C . ALA A 1 94 ? -9.724 1.793 0.082 1.00 95.69 94 ALA A C 1
ATOM 728 O O . ALA A 1 94 ? -9.631 1.339 -1.057 1.00 95.69 94 ALA A O 1
ATOM 729 N N . HIS A 1 95 ? -9.044 2.874 0.468 1.00 94.88 95 HIS A N 1
ATOM 730 C CA . HIS A 1 95 ? -8.208 3.627 -0.463 1.00 94.88 95 HIS A CA 1
ATOM 731 C C . HIS A 1 95 ? -7.029 2.791 -0.983 1.00 94.88 95 HIS A C 1
ATOM 733 O O . HIS A 1 95 ? -6.689 2.861 -2.161 1.00 94.88 95 HIS A O 1
ATOM 739 N N . LEU A 1 96 ? -6.420 1.945 -0.148 1.00 97.19 96 LEU A N 1
ATOM 740 C CA . LEU A 1 96 ? -5.380 1.023 -0.603 1.00 97.19 96 LEU A CA 1
ATOM 741 C C . LEU A 1 96 ? -5.905 0.014 -1.636 1.00 97.19 96 LEU A C 1
ATOM 743 O O . LEU A 1 96 ? -5.212 -0.277 -2.615 1.00 97.19 96 LEU A O 1
ATOM 747 N N . ALA A 1 97 ? -7.125 -0.496 -1.456 1.00 97.75 97 ALA A N 1
ATOM 748 C CA . ALA A 1 97 ? -7.769 -1.339 -2.457 1.00 97.75 97 ALA A CA 1
ATOM 749 C C . ALA A 1 97 ? -7.945 -0.590 -3.789 1.00 97.75 97 ALA A C 1
ATOM 751 O O . ALA A 1 97 ? -7.629 -1.145 -4.844 1.00 97.75 97 ALA A O 1
ATOM 752 N N . ASP A 1 98 ? -8.346 0.683 -3.749 1.00 96.62 98 ASP A N 1
ATOM 753 C CA . ASP A 1 98 ? -8.450 1.531 -4.941 1.00 96.62 98 ASP A CA 1
ATOM 754 C C . ASP A 1 98 ? -7.090 1.781 -5.600 1.00 96.62 98 ASP A C 1
ATOM 756 O O . ASP A 1 98 ? -6.981 1.682 -6.823 1.00 96.62 98 ASP A O 1
ATOM 760 N N . CYS A 1 99 ? -6.027 2.017 -4.823 1.00 96.75 99 CYS A N 1
ATOM 761 C CA . CYS A 1 99 ? -4.666 2.118 -5.356 1.00 96.75 99 CYS A CA 1
ATOM 762 C C . CYS A 1 99 ? -4.269 0.837 -6.108 1.00 96.75 99 CYS A C 1
ATOM 764 O O . CYS A 1 99 ? -3.778 0.908 -7.235 1.00 96.75 99 CYS A O 1
ATOM 766 N N . TYR A 1 100 ? -4.520 -0.346 -5.537 1.00 98.44 100 TYR A N 1
ATOM 767 C CA . TYR A 1 100 ? -4.244 -1.613 -6.224 1.00 98.44 100 TYR A CA 1
ATOM 768 C C . TYR A 1 100 ? -5.154 -1.846 -7.436 1.00 98.44 100 TYR A C 1
ATOM 770 O O . TYR A 1 100 ? -4.703 -2.406 -8.437 1.00 98.44 100 TYR A O 1
ATOM 778 N N . SER A 1 101 ? -6.402 -1.373 -7.396 1.00 97.81 101 SER A N 1
ATOM 779 C CA . SER A 1 101 ? -7.302 -1.365 -8.553 1.00 97.81 101 SER A CA 1
ATOM 780 C C . SER A 1 101 ? -6.731 -0.517 -9.694 1.00 97.81 101 SER A C 1
ATOM 782 O O . SER A 1 101 ? -6.672 -0.981 -10.831 1.00 97.81 101 SER A O 1
ATOM 784 N N . GLN A 1 102 ? -6.226 0.685 -9.401 1.00 96.81 102 GLN A N 1
ATOM 785 C CA . GLN A 1 102 ? -5.581 1.559 -10.387 1.00 96.81 102 GLN A CA 1
ATOM 786 C C . GLN A 1 102 ? -4.317 0.920 -10.971 1.00 96.81 102 GLN A C 1
ATOM 788 O O . GLN A 1 102 ? -4.158 0.888 -12.191 1.00 96.81 102 GLN A O 1
ATOM 793 N N . VAL A 1 103 ? -3.459 0.332 -10.129 1.00 97.50 103 VAL A N 1
ATOM 794 C CA . VAL A 1 103 ? -2.277 -0.420 -10.587 1.00 97.50 103 VAL A CA 1
ATOM 795 C C . VAL A 1 103 ? -2.686 -1.550 -11.533 1.00 97.50 103 VAL A C 1
ATOM 797 O O . VAL A 1 103 ? -2.086 -1.706 -12.594 1.00 97.50 103 VAL A O 1
ATOM 800 N N . TYR A 1 104 ? -3.736 -2.305 -11.199 1.00 97.44 104 TYR A N 1
ATOM 801 C CA . TYR A 1 104 ? -4.257 -3.354 -12.073 1.00 97.44 104 TYR A CA 1
ATOM 802 C C . TYR A 1 104 ? -4.711 -2.807 -13.434 1.00 97.44 104 TYR A C 1
ATOM 804 O O . TYR A 1 104 ? -4.359 -3.387 -14.459 1.00 97.44 104 TYR A O 1
ATOM 812 N N . GLN A 1 105 ? -5.433 -1.681 -13.473 1.00 96.25 105 GLN A N 1
ATOM 813 C CA . GLN A 1 105 ? -5.850 -1.064 -14.741 1.00 96.25 105 GLN A CA 1
ATOM 814 C C . GLN A 1 105 ? -4.653 -0.665 -15.613 1.00 96.25 105 GLN A C 1
ATOM 816 O O . GLN A 1 105 ? -4.680 -0.884 -16.822 1.00 96.25 105 GLN A O 1
ATOM 821 N N . ILE A 1 106 ? -3.585 -0.132 -15.010 1.00 95.00 106 ILE A N 1
ATOM 822 C CA . ILE A 1 106 ? -2.353 0.203 -15.740 1.00 95.00 106 ILE A CA 1
ATOM 823 C C . ILE A 1 106 ? -1.701 -1.068 -16.297 1.00 95.00 106 ILE A C 1
ATOM 825 O O . ILE A 1 106 ? -1.293 -1.085 -17.456 1.00 95.00 106 ILE A O 1
ATOM 829 N N . ILE A 1 107 ? -1.639 -2.144 -15.504 1.00 94.50 107 ILE A N 1
ATOM 830 C CA . ILE A 1 107 ? -1.088 -3.436 -15.939 1.00 94.50 107 ILE A CA 1
ATOM 831 C C . ILE A 1 107 ? -1.876 -4.016 -17.119 1.00 94.50 107 ILE A C 1
ATOM 833 O O . ILE A 1 107 ? -1.275 -4.596 -18.013 1.00 94.50 107 ILE A O 1
ATOM 837 N N . MET A 1 108 ? -3.201 -3.858 -17.147 1.00 93.62 108 MET A N 1
ATOM 838 C CA . MET A 1 108 ? -4.054 -4.369 -18.230 1.00 93.62 108 MET A CA 1
ATOM 839 C C . MET A 1 108 ? -3.941 -3.585 -19.543 1.00 93.62 108 MET A C 1
ATOM 841 O O . MET A 1 108 ? -4.493 -4.016 -20.553 1.00 93.62 108 MET A O 1
ATOM 845 N N . ASN A 1 109 ? -3.236 -2.453 -19.564 1.00 92.31 109 ASN A N 1
ATOM 846 C CA . ASN A 1 109 ? -2.957 -1.740 -20.804 1.00 92.31 109 ASN A CA 1
ATOM 847 C C . ASN A 1 109 ? -2.057 -2.591 -21.720 1.00 92.31 109 ASN A C 1
ATOM 849 O O . ASN A 1 109 ? -1.061 -3.151 -21.260 1.00 92.31 109 ASN A O 1
ATOM 853 N N . GLU A 1 110 ? -2.359 -2.643 -23.022 1.00 86.06 110 GLU A N 1
ATOM 854 C CA . GLU A 1 110 ? -1.591 -3.396 -24.030 1.00 86.06 110 GLU A CA 1
ATOM 855 C C . GLU A 1 110 ? -0.088 -3.068 -24.016 1.00 86.06 110 GLU A C 1
ATOM 857 O O . GLU A 1 110 ? 0.747 -3.938 -24.259 1.00 86.06 110 GLU A O 1
ATOM 862 N N . ALA A 1 111 ? 0.286 -1.830 -23.679 1.00 85.56 111 ALA A N 1
ATOM 863 C CA . ALA A 1 111 ? 1.688 -1.424 -23.599 1.00 85.56 111 ALA A CA 1
ATOM 864 C C . ALA A 1 111 ? 2.475 -2.139 -22.479 1.00 85.56 111 ALA A C 1
ATOM 866 O O . ALA A 1 111 ? 3.702 -2.253 -22.576 1.00 85.56 111 ALA A O 1
ATOM 867 N N . VAL A 1 112 ? 1.780 -2.614 -21.439 1.00 87.69 112 VAL A N 1
ATOM 868 C CA . VAL A 1 112 ? 2.339 -3.100 -20.167 1.00 87.69 112 VAL A CA 1
ATOM 869 C C . VAL A 1 112 ? 2.074 -4.592 -19.959 1.00 87.69 112 VAL A C 1
ATOM 871 O O . VAL A 1 112 ? 2.984 -5.313 -19.551 1.00 87.69 112 VAL A O 1
ATOM 874 N N . HIS A 1 113 ? 0.862 -5.060 -20.266 1.00 89.25 113 HIS A N 1
ATOM 875 C CA . HIS A 1 113 ? 0.347 -6.389 -19.921 1.00 89.25 113 HIS A CA 1
ATOM 876 C C . HIS A 1 113 ? 1.322 -7.534 -20.220 1.00 89.25 113 HIS A C 1
ATOM 878 O O . HIS A 1 113 ? 1.652 -8.318 -19.330 1.00 89.25 113 HIS A O 1
ATOM 884 N N . ASP A 1 114 ? 1.844 -7.589 -21.445 1.00 88.38 114 ASP A N 1
ATOM 885 C CA . ASP A 1 114 ? 2.675 -8.705 -21.920 1.00 88.38 114 ASP A CA 1
ATOM 886 C C . ASP A 1 114 ? 4.063 -8.771 -21.261 1.00 88.38 114 ASP A C 1
ATOM 888 O O . ASP A 1 114 ? 4.788 -9.757 -21.407 1.00 88.38 114 ASP A O 1
ATOM 892 N N . TYR A 1 115 ? 4.437 -7.732 -20.515 1.00 87.81 115 TYR A N 1
ATOM 893 C CA . TYR A 1 115 ? 5.732 -7.601 -19.849 1.00 87.81 115 TYR A CA 1
ATOM 894 C C . TYR A 1 115 ? 5.643 -7.829 -18.341 1.00 87.81 115 TYR A C 1
ATOM 896 O O . TYR A 1 115 ? 6.675 -7.918 -17.670 1.00 87.81 115 TYR A O 1
ATOM 904 N N . VAL A 1 116 ? 4.431 -7.933 -17.793 1.00 90.50 116 VAL A N 1
ATOM 905 C CA . VAL A 1 116 ? 4.212 -8.158 -16.366 1.00 90.50 116 VAL A CA 1
ATOM 906 C C . VAL A 1 116 ? 3.995 -9.650 -16.114 1.00 90.50 116 VAL A C 1
ATOM 908 O O . VAL A 1 116 ? 3.100 -10.257 -16.702 1.00 90.50 116 VAL A O 1
ATOM 911 N N . PRO A 1 117 ? 4.773 -10.280 -15.213 1.00 9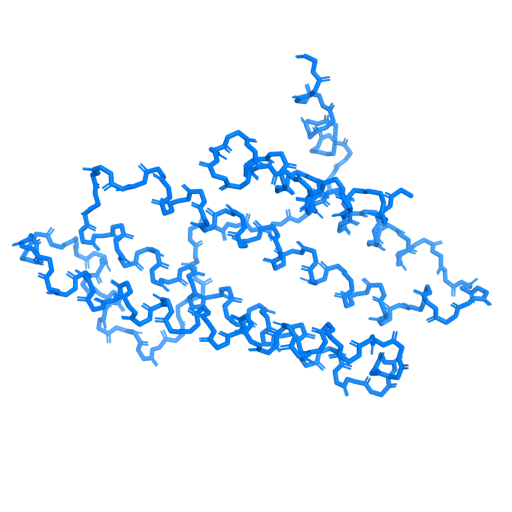3.50 117 PRO A N 1
ATOM 912 C CA . PRO A 1 117 ? 4.557 -11.676 -14.864 1.00 93.50 117 PRO A CA 1
ATOM 913 C C . PRO A 1 117 ? 3.140 -11.904 -14.333 1.00 93.50 117 PRO A C 1
ATOM 915 O O . PRO A 1 117 ? 2.682 -11.179 -13.451 1.00 93.50 117 PRO A O 1
ATOM 918 N N . TYR A 1 118 ? 2.481 -12.974 -14.785 1.00 93.25 118 TYR A N 1
ATOM 919 C CA . TYR A 1 118 ? 1.125 -13.329 -14.343 1.00 93.25 118 TYR A CA 1
ATOM 920 C C . TYR A 1 118 ? 0.974 -13.378 -12.811 1.00 93.25 118 TYR A C 1
ATOM 922 O O . TYR A 1 118 ? -0.051 -12.976 -12.264 1.00 93.25 118 TYR A O 1
ATOM 930 N N . SER A 1 119 ? 2.013 -13.823 -12.098 1.00 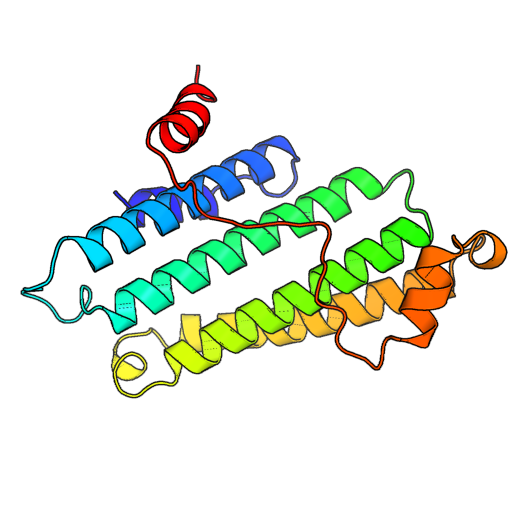96.38 119 SER A N 1
ATOM 931 C CA . SER A 1 119 ? 2.019 -13.858 -10.633 1.00 96.38 119 SER A CA 1
ATOM 932 C C . SER A 1 119 ? 1.854 -12.476 -9.996 1.00 96.38 119 SER A C 1
ATOM 934 O O . SER A 1 119 ? 1.223 -12.369 -8.948 1.00 96.38 119 SER A O 1
ATOM 936 N N . TRP A 1 120 ? 2.376 -11.416 -10.617 1.00 95.69 120 TRP A N 1
ATOM 937 C CA . TRP A 1 120 ? 2.210 -10.044 -10.133 1.00 95.69 120 TRP A CA 1
ATOM 938 C C . TRP A 1 120 ? 0.790 -9.556 -10.377 1.00 95.69 120 TRP A C 1
ATOM 940 O O . TRP A 1 120 ? 0.178 -9.009 -9.466 1.00 95.69 120 TRP A O 1
ATOM 950 N N . ILE A 1 121 ? 0.251 -9.821 -11.570 1.00 96.25 121 ILE A N 1
ATOM 951 C CA . ILE A 1 121 ? -1.132 -9.486 -11.931 1.00 96.25 121 ILE A CA 1
ATOM 952 C C . ILE A 1 121 ? -2.101 -10.108 -10.921 1.00 96.25 121 ILE A C 1
ATOM 954 O O . ILE A 1 121 ? -2.916 -9.413 -10.315 1.00 96.25 121 ILE A O 1
ATOM 958 N N . SER A 1 122 ? -1.945 -11.412 -10.682 1.00 97.38 122 SER A N 1
ATOM 959 C CA . SER A 1 122 ? -2.755 -12.158 -9.723 1.00 97.38 122 SER A CA 1
ATOM 960 C C . SER A 1 122 ? -2.600 -11.613 -8.302 1.00 97.38 122 SER A C 1
ATOM 962 O O . SER A 1 122 ? -3.598 -11.417 -7.612 1.00 97.38 122 SER A O 1
ATOM 964 N N . LEU A 1 123 ? -1.375 -11.303 -7.865 1.00 97.62 123 LEU A N 1
ATOM 965 C CA . LEU A 1 123 ? -1.140 -10.762 -6.527 1.00 97.62 123 LEU A CA 1
ATOM 966 C C . LEU A 1 123 ? -1.773 -9.377 -6.338 1.00 97.62 123 LEU A C 1
ATOM 968 O O . LEU A 1 123 ? -2.359 -9.130 -5.289 1.00 97.62 123 LEU A O 1
ATOM 972 N N . VAL A 1 124 ? -1.691 -8.486 -7.330 1.00 98.12 124 VAL A N 1
ATOM 973 C CA . VAL A 1 124 ? -2.325 -7.156 -7.279 1.00 98.12 124 VAL A CA 1
ATOM 974 C C . VAL A 1 124 ? -3.843 -7.284 -7.129 1.00 98.12 124 VAL A C 1
ATOM 976 O O . VAL A 1 124 ? -4.430 -6.611 -6.284 1.00 98.12 124 VAL A O 1
ATOM 979 N N . GLN A 1 125 ? -4.477 -8.186 -7.883 1.00 97.62 125 GLN A N 1
ATOM 980 C CA . GLN A 1 125 ? -5.914 -8.450 -7.748 1.00 97.62 125 GLN A CA 1
ATOM 981 C C . GLN A 1 125 ? -6.275 -9.014 -6.372 1.00 97.62 125 GLN A C 1
ATOM 983 O O . GLN A 1 125 ? -7.214 -8.538 -5.741 1.00 97.62 125 GLN A O 1
ATOM 988 N N . VAL A 1 126 ? -5.517 -10.001 -5.883 1.00 98.38 126 VAL A N 1
ATOM 989 C CA . VAL A 1 126 ? -5.737 -10.575 -4.547 1.00 98.38 126 VAL A CA 1
ATOM 990 C C . VAL A 1 126 ? -5.606 -9.499 -3.475 1.00 98.38 126 VAL A C 1
ATOM 992 O O . VAL A 1 126 ? -6.440 -9.437 -2.578 1.00 98.38 126 VAL A O 1
ATOM 995 N N . LYS A 1 127 ? -4.601 -8.622 -3.578 1.00 98.31 127 LYS A N 1
ATOM 996 C CA . LYS A 1 127 ? -4.415 -7.511 -2.640 1.00 98.31 127 LYS A CA 1
ATOM 997 C C . LYS A 1 127 ? -5.573 -6.524 -2.678 1.00 98.31 127 LYS A C 1
ATOM 999 O O . LYS A 1 127 ? -6.052 -6.155 -1.612 1.00 98.31 127 LYS A O 1
ATOM 1004 N N . LYS A 1 128 ? -6.058 -6.144 -3.865 1.00 98.12 128 LYS A N 1
ATOM 1005 C CA . LYS A 1 128 ? -7.262 -5.310 -4.004 1.00 98.12 128 LYS A CA 1
ATOM 1006 C C . LYS A 1 128 ? -8.421 -5.898 -3.192 1.00 98.12 128 LYS A C 1
ATOM 1008 O O . LYS A 1 128 ? -8.920 -5.237 -2.289 1.00 98.12 128 LYS A O 1
ATOM 1013 N N . GLU A 1 129 ? -8.800 -7.148 -3.459 1.00 97.88 129 GLU A N 1
ATOM 1014 C CA . GLU A 1 129 ? -9.942 -7.783 -2.783 1.00 97.88 129 GLU A CA 1
ATOM 1015 C C . GLU A 1 129 ? -9.695 -7.991 -1.280 1.00 97.88 129 GLU A C 1
ATOM 1017 O O . GLU A 1 129 ? -10.597 -7.810 -0.462 1.00 97.88 129 GLU A O 1
ATOM 1022 N N . TYR A 1 130 ? -8.459 -8.316 -0.891 1.00 98.56 130 TYR A N 1
ATOM 1023 C CA . TYR A 1 130 ? -8.067 -8.435 0.512 1.00 98.56 130 TYR A CA 1
ATOM 1024 C C . TYR A 1 130 ? -8.264 -7.119 1.272 1.00 98.56 130 TYR A C 1
ATOM 1026 O O . TYR A 1 130 ? -8.870 -7.121 2.344 1.00 98.56 130 TYR A O 1
ATOM 1034 N N . TYR A 1 131 ? -7.803 -5.994 0.717 1.00 98.31 131 TYR A N 1
ATOM 1035 C CA . TYR A 1 131 ? -7.942 -4.692 1.367 1.00 98.31 131 TYR A CA 1
ATOM 1036 C C . TYR A 1 131 ? -9.378 -4.161 1.326 1.00 98.31 131 TYR A C 1
ATOM 1038 O O . TYR A 1 131 ? -9.808 -3.536 2.294 1.00 98.31 131 TYR A O 1
ATOM 1046 N N . THR A 1 132 ? -10.174 -4.503 0.307 1.00 97.50 132 THR A N 1
ATOM 1047 C CA . THR A 1 132 ? -11.631 -4.285 0.336 1.00 97.50 132 THR A CA 1
ATOM 1048 C C . THR A 1 132 ? -12.278 -5.049 1.496 1.00 97.50 132 THR A C 1
ATOM 1050 O O . THR A 1 132 ? -13.048 -4.480 2.271 1.00 97.50 132 THR A O 1
ATOM 1053 N N . GLY A 1 133 ? -11.929 -6.325 1.681 1.00 97.12 133 GLY A N 1
ATOM 1054 C CA . GLY A 1 133 ? -12.404 -7.124 2.814 1.00 97.12 133 GLY A CA 1
ATOM 1055 C C . GLY A 1 133 ? -11.963 -6.560 4.168 1.00 97.12 133 GLY A C 1
ATOM 1056 O O . GLY A 1 133 ? -12.769 -6.477 5.096 1.00 97.12 133 GLY A O 1
ATOM 1057 N N . MET A 1 134 ? -10.708 -6.119 4.275 1.00 97.62 134 MET A N 1
ATOM 1058 C CA . MET A 1 134 ? -10.159 -5.477 5.472 1.00 97.62 134 MET A CA 1
ATOM 1059 C C . MET A 1 134 ? -10.887 -4.170 5.808 1.00 97.62 134 MET A C 1
ATOM 1061 O O . MET A 1 134 ? -11.197 -3.932 6.975 1.00 97.62 134 MET A O 1
ATOM 1065 N N . ALA A 1 135 ? -11.225 -3.359 4.802 1.00 95.75 135 ALA A N 1
ATOM 1066 C CA . ALA A 1 135 ? -12.017 -2.150 4.993 1.00 95.75 135 ALA A CA 1
ATOM 1067 C C . ALA A 1 135 ? -13.373 -2.475 5.632 1.00 95.75 135 ALA A C 1
ATOM 1069 O O . ALA A 1 135 ? -13.717 -1.931 6.682 1.00 95.75 135 ALA A O 1
ATOM 1070 N N . HIS A 1 136 ? -14.110 -3.434 5.061 1.00 93.44 136 HIS A N 1
ATOM 1071 C CA . HIS A 1 136 ? -15.391 -3.879 5.617 1.00 93.44 136 HIS A CA 1
ATOM 1072 C C . HIS A 1 136 ? -15.258 -4.455 7.030 1.00 93.44 136 HIS A C 1
ATOM 1074 O O . HIS A 1 136 ? -16.093 -4.167 7.889 1.00 93.44 136 HIS A O 1
ATOM 1080 N N . TYR A 1 137 ? -14.204 -5.231 7.291 1.00 95.69 137 TYR A N 1
ATOM 1081 C CA . TYR A 1 137 ? -13.908 -5.761 8.621 1.00 95.69 137 TYR A CA 1
ATOM 1082 C C . TYR A 1 137 ? -13.735 -4.640 9.653 1.00 95.69 137 TYR A C 1
ATOM 1084 O O . TYR A 1 137 ? -14.345 -4.689 10.721 1.00 95.69 137 TYR A O 1
ATOM 1092 N N . HIS A 1 138 ? -12.953 -3.610 9.335 1.00 94.19 138 HIS A N 1
ATOM 1093 C CA . HIS A 1 138 ? -12.719 -2.496 10.247 1.00 94.19 138 HIS A CA 1
ATOM 1094 C C . HIS A 1 138 ? -13.969 -1.631 10.459 1.00 94.19 138 HIS A C 1
ATOM 1096 O O . HIS A 1 138 ? -14.236 -1.250 11.601 1.00 94.19 138 HIS A O 1
ATOM 1102 N N . VAL A 1 139 ? -14.796 -1.405 9.425 1.00 90.94 139 VAL A N 1
ATOM 1103 C CA . VAL A 1 139 ? -16.116 -0.764 9.599 1.00 90.94 139 VAL A CA 1
ATOM 1104 C C . VAL A 1 139 ? -16.978 -1.570 10.565 1.00 90.94 139 VAL A C 1
ATOM 1106 O O . VAL A 1 139 ? -17.508 -1.014 11.526 1.00 90.94 139 VAL A O 1
ATOM 1109 N N . ALA A 1 140 ? -17.096 -2.882 10.349 1.00 90.00 140 ALA A N 1
ATOM 1110 C CA . ALA A 1 140 ? -17.887 -3.752 11.214 1.00 90.00 140 ALA A CA 1
ATOM 1111 C C . ALA A 1 140 ? -17.360 -3.747 12.658 1.00 90.00 140 ALA A C 1
ATOM 1113 O O . ALA A 1 140 ? -18.144 -3.622 13.597 1.00 90.00 140 ALA A O 1
ATOM 1114 N N . SER A 1 141 ? -16.037 -3.811 12.837 1.00 90.88 141 SER A N 1
ATOM 1115 C CA . SER A 1 141 ? -15.389 -3.720 14.148 1.00 90.88 141 SER A CA 1
ATOM 1116 C C . SER A 1 141 ? -15.670 -2.387 14.841 1.00 90.88 141 SER A C 1
ATOM 1118 O O . SER A 1 141 ? -15.878 -2.377 16.050 1.00 90.88 141 SER A O 1
ATOM 1120 N N . GLY A 1 142 ? -15.695 -1.274 14.102 1.00 89.19 142 GLY A N 1
ATOM 1121 C CA . GLY A 1 142 ? -16.027 0.044 14.643 1.00 89.19 142 GLY A CA 1
ATOM 1122 C C . GLY A 1 142 ? -17.491 0.147 15.072 1.00 89.19 142 GLY A C 1
ATOM 1123 O O . GLY A 1 142 ? -17.784 0.577 16.184 1.00 89.19 142 GLY A O 1
ATOM 1124 N N . VAL A 1 143 ? -18.421 -0.310 14.228 1.00 84.50 143 VAL A N 1
ATOM 1125 C CA . VAL A 1 143 ? -19.867 -0.287 14.524 1.00 84.50 143 VAL A CA 1
ATOM 1126 C C . VAL A 1 143 ? -20.223 -1.167 15.726 1.00 84.50 143 VAL A C 1
ATOM 1128 O O . VAL A 1 143 ? -21.103 -0.809 16.506 1.00 84.50 143 VAL A O 1
ATOM 1131 N N . LEU A 1 144 ? -19.543 -2.305 15.891 1.00 87.44 144 LEU A N 1
ATOM 1132 C CA . LEU A 1 144 ? -19.751 -3.235 17.008 1.00 87.44 144 LEU A CA 1
ATOM 1133 C C . LEU A 1 144 ? -18.957 -2.875 18.271 1.00 87.44 144 LEU A C 1
ATOM 1135 O O . LEU A 1 144 ? -19.079 -3.565 19.282 1.00 87.44 144 LEU A O 1
ATOM 1139 N N . HIS A 1 145 ? -18.135 -1.829 18.227 1.00 89.00 145 HIS A N 1
ATOM 1140 C CA . HIS A 1 145 ? -17.298 -1.444 19.351 1.00 89.00 145 HIS A CA 1
ATOM 1141 C C . HIS A 1 145 ? -18.146 -0.979 20.548 1.00 89.00 145 HIS A C 1
ATOM 1143 O O . HIS A 1 145 ? -19.128 -0.254 20.386 1.00 89.00 145 HIS A O 1
ATOM 1149 N N . GLU A 1 146 ? -17.737 -1.329 21.771 1.00 81.69 146 GLU A N 1
ATOM 1150 C CA . GLU A 1 146 ? -18.477 -1.010 23.009 1.00 81.69 146 GLU A CA 1
ATOM 1151 C C . GLU A 1 146 ? -18.705 0.501 23.189 1.00 81.69 146 GLU A C 1
ATOM 1153 O O . GLU A 1 146 ? -19.718 0.953 23.722 1.00 81.69 146 GLU A O 1
ATOM 1158 N N . GLU A 1 147 ? -17.766 1.295 22.678 1.00 81.62 147 GLU A N 1
ATOM 1159 C CA . GLU A 1 147 ? -17.811 2.755 22.689 1.00 81.62 147 GLU A CA 1
ATOM 1160 C C . GLU A 1 147 ? -18.375 3.381 21.400 1.00 81.62 147 GLU A C 1
ATOM 1162 O O . GLU A 1 147 ? -18.167 4.569 21.169 1.00 81.62 147 GLU A O 1
ATOM 1167 N N . ALA A 1 148 ? -19.121 2.644 20.568 1.00 76.25 148 ALA A N 1
ATOM 1168 C CA . ALA A 1 148 ? -19.753 3.179 19.348 1.00 76.25 148 ALA A CA 1
ATOM 1169 C C . ALA A 1 148 ? -20.627 4.419 19.614 1.00 76.25 148 ALA A C 1
ATOM 1171 O O . ALA A 1 148 ? -20.700 5.340 18.802 1.00 76.25 148 ALA A O 1
ATOM 1172 N N . ALA A 1 149 ? -21.226 4.528 20.801 1.00 75.88 149 ALA A N 1
ATOM 1173 C CA . ALA A 1 149 ? -21.955 5.733 21.195 1.00 75.88 149 ALA A CA 1
ATOM 1174 C C . ALA A 1 149 ? -21.058 6.989 21.300 1.00 75.88 149 ALA A C 1
ATOM 1176 O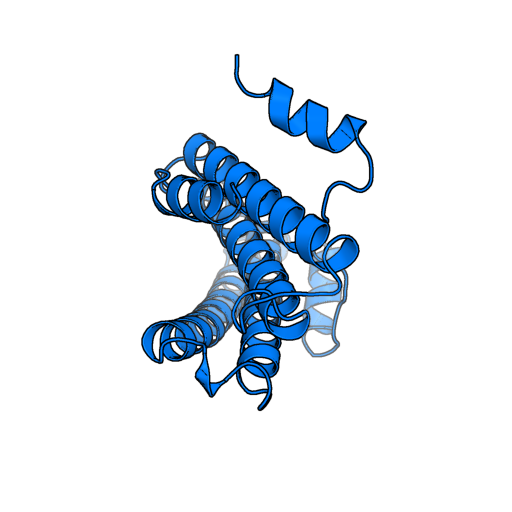 O . ALA A 1 149 ? -21.534 8.108 21.073 1.00 75.88 149 ALA A O 1
ATOM 1177 N N . LYS A 1 150 ? -19.766 6.808 21.610 1.00 76.31 150 LYS A N 1
ATOM 1178 C CA . LYS A 1 150 ? -18.755 7.864 21.792 1.00 76.31 150 LYS A CA 1
ATOM 1179 C C . LYS A 1 150 ? -18.057 8.279 20.495 1.00 76.31 150 LYS A C 1
ATOM 1181 O O . LYS A 1 150 ? -17.167 9.119 20.551 1.00 76.31 150 LYS A O 1
ATOM 1186 N N . MET A 1 151 ? -18.470 7.732 19.350 1.00 79.94 151 MET A N 1
ATOM 1187 C CA . MET A 1 151 ? -17.973 8.140 18.037 1.00 79.94 151 MET A CA 1
ATOM 1188 C C . MET A 1 151 ? -17.980 9.656 17.862 1.00 79.94 151 MET A C 1
ATOM 1190 O O . MET A 1 151 ? -18.982 10.318 18.183 1.00 79.94 151 MET A O 1
ATOM 1194 N N . SER A 1 152 ? -16.890 10.182 17.301 1.00 80.38 152 SER A N 1
ATOM 1195 C CA . SER A 1 152 ? -16.768 11.610 17.034 1.00 80.38 152 SER A CA 1
ATOM 1196 C C . SER A 1 152 ? -17.844 12.083 16.045 1.00 80.38 152 SER A C 1
ATOM 1198 O O . SER A 1 152 ? -18.356 11.309 15.231 1.00 80.38 152 SER A O 1
ATOM 1200 N N . ALA A 1 153 ? -18.212 13.366 16.111 1.00 78.81 153 ALA A N 1
ATOM 1201 C CA . ALA A 1 153 ? -19.178 13.942 15.174 1.00 78.81 153 ALA A CA 1
ATOM 1202 C C . ALA A 1 153 ? -18.690 13.840 13.718 1.00 78.81 153 ALA A C 1
ATOM 1204 O O . ALA A 1 153 ? -19.459 13.435 12.854 1.00 78.81 153 ALA A O 1
ATOM 1205 N N . ALA A 1 154 ? -17.397 14.094 13.478 1.00 75.31 154 ALA A N 1
ATOM 1206 C CA . ALA A 1 154 ? -16.787 13.953 12.158 1.00 75.31 154 ALA A CA 1
ATOM 1207 C C . ALA A 1 154 ? -16.922 12.519 11.626 1.00 75.31 154 ALA A C 1
ATOM 1209 O O . ALA A 1 154 ? -17.318 12.306 10.487 1.00 75.31 154 ALA A O 1
ATOM 1210 N N . THR A 1 155 ? -16.681 11.528 12.482 1.00 74.31 155 THR A N 1
ATOM 1211 C CA . THR A 1 155 ? -16.781 10.113 12.122 1.00 74.31 155 THR A CA 1
ATOM 1212 C C . THR A 1 155 ? -18.224 9.695 11.819 1.00 74.31 155 THR A C 1
ATOM 1214 O O . THR A 1 155 ? -18.469 8.908 10.905 1.00 74.31 155 THR A O 1
ATOM 1217 N N . LYS A 1 156 ? -19.203 10.233 12.561 1.00 73.75 156 LYS A N 1
ATOM 1218 C CA . LYS A 1 156 ? -20.636 10.010 12.299 1.00 73.75 156 LYS A CA 1
ATOM 1219 C C . LYS A 1 156 ? -21.063 10.590 10.954 1.00 73.75 156 LYS A C 1
ATOM 1221 O O . LYS A 1 156 ? -21.805 9.921 10.238 1.00 73.75 156 LYS A O 1
ATOM 1226 N N . ASP A 1 157 ? -20.579 11.779 10.608 1.00 72.06 157 ASP A N 1
ATOM 1227 C CA . ASP A 1 157 ? -20.841 12.389 9.305 1.00 72.06 157 ASP A CA 1
ATOM 1228 C C . ASP A 1 157 ? -20.219 11.536 8.190 1.00 72.06 157 ASP A C 1
ATOM 1230 O O . ASP A 1 157 ? -20.922 11.134 7.265 1.00 72.06 157 ASP A O 1
ATOM 1234 N N . THR A 1 158 ? -18.950 11.132 8.318 1.00 69.19 158 THR A N 1
ATOM 1235 C CA . THR A 1 158 ? -18.290 10.241 7.345 1.00 69.19 158 THR A CA 1
ATOM 1236 C C . THR A 1 158 ? -19.041 8.920 7.161 1.00 69.19 158 THR A C 1
ATOM 1238 O O . THR A 1 158 ? -19.211 8.474 6.030 1.00 69.19 158 THR A O 1
ATOM 1241 N N . LEU A 1 159 ? -19.563 8.310 8.235 1.00 69.25 159 LEU A N 1
ATOM 1242 C CA . LEU A 1 159 ? -20.392 7.103 8.124 1.00 69.25 159 LEU A CA 1
ATOM 1243 C C . LEU A 1 159 ? -21.684 7.334 7.327 1.00 69.25 159 LEU A C 1
ATOM 1245 O O . LEU A 1 159 ? -22.081 6.464 6.553 1.00 69.25 159 LEU A O 1
ATOM 1249 N N . GLN A 1 160 ? -22.352 8.478 7.507 1.00 66.94 160 GLN A N 1
ATOM 1250 C CA . GLN A 1 160 ? -23.553 8.816 6.729 1.00 66.94 160 GLN A CA 1
ATOM 1251 C C . GLN A 1 160 ? -23.233 8.953 5.237 1.00 66.94 160 GLN A C 1
ATOM 1253 O O . GLN A 1 160 ? -24.068 8.628 4.390 1.00 66.94 160 GLN A O 1
ATOM 1258 N N . PHE A 1 161 ? -2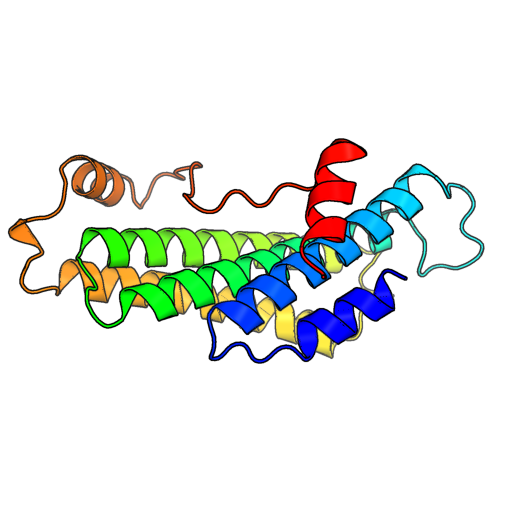2.009 9.378 4.927 1.00 63.16 161 PHE A N 1
ATOM 1259 C CA . PHE A 1 161 ? -21.490 9.541 3.576 1.00 63.16 161 PHE A CA 1
ATOM 1260 C C . PHE A 1 161 ? -20.618 8.376 3.098 1.00 63.16 161 PHE A C 1
ATOM 1262 O O . PHE A 1 161 ? -19.996 8.516 2.059 1.00 63.16 161 PHE A O 1
ATOM 1269 N N . LEU A 1 162 ? -20.601 7.204 3.745 1.00 56.91 162 LEU A N 1
ATOM 1270 C CA . LEU A 1 162 ? -19.820 6.045 3.265 1.00 56.91 162 LEU A CA 1
ATOM 1271 C C . LEU A 1 162 ? -20.196 5.584 1.840 1.00 56.91 162 LEU A C 1
ATOM 1273 O O . LEU A 1 162 ? -19.447 4.838 1.218 1.00 56.91 162 LEU A O 1
ATOM 1277 N N . HIS A 1 163 ? -21.338 6.034 1.308 1.00 50.25 163 HIS A N 1
ATOM 1278 C CA . HIS A 1 163 ? -21.731 5.844 -0.094 1.00 50.25 163 HIS A CA 1
ATOM 1279 C C . HIS A 1 163 ? -21.299 6.981 -1.044 1.00 50.25 163 HIS A C 1
ATOM 1281 O O . HIS A 1 163 ? -21.580 6.908 -2.237 1.00 50.25 163 HIS A O 1
ATOM 1287 N N . ALA A 1 164 ? -20.649 8.030 -0.544 1.00 44.97 164 ALA A N 1
ATOM 1288 C CA . ALA A 1 164 ? -20.126 9.154 -1.308 1.00 44.97 164 ALA A CA 1
ATOM 1289 C C . ALA A 1 164 ? -18.599 9.217 -1.140 1.00 44.97 164 ALA A C 1
ATOM 1291 O O . ALA A 1 164 ? -18.080 9.359 -0.034 1.00 44.97 164 ALA A O 1
ATOM 1292 N N . GLU A 1 165 ? -17.884 9.086 -2.257 1.00 45.12 165 GLU A N 1
ATOM 1293 C CA . GLU A 1 165 ? -16.420 9.089 -2.346 1.00 45.12 165 GLU A CA 1
ATOM 1294 C C . GLU A 1 165 ? -15.805 10.252 -1.548 1.00 45.12 165 GLU A C 1
ATOM 1296 O O . GLU A 1 165 ? -15.828 11.408 -1.973 1.00 45.12 165 GLU A O 1
ATOM 1301 N N . THR A 1 166 ? -15.251 9.964 -0.368 1.00 47.28 166 THR A N 1
ATOM 1302 C CA . THR A 1 166 ? -14.551 10.974 0.431 1.00 47.28 166 THR A CA 1
ATOM 1303 C C . THR A 1 166 ? -13.060 10.899 0.114 1.00 47.28 166 THR A C 1
ATOM 1305 O O . THR A 1 166 ? -12.377 9.948 0.479 1.00 47.28 166 THR A O 1
ATOM 1308 N N . ALA A 1 167 ? -12.553 11.924 -0.575 1.00 49.28 167 ALA A N 1
ATOM 1309 C CA . ALA A 1 167 ? -11.214 11.969 -1.171 1.00 49.28 167 ALA A CA 1
ATOM 1310 C C . ALA A 1 167 ? -10.048 12.265 -0.196 1.00 49.28 167 ALA A C 1
ATOM 1312 O O . ALA A 1 167 ? -8.914 12.430 -0.642 1.00 49.28 167 ALA A O 1
ATOM 1313 N N . SER A 1 168 ? -10.287 12.371 1.118 1.00 52.62 168 SER A N 1
ATOM 1314 C CA . SER A 1 168 ? -9.250 12.755 2.090 1.00 52.62 168 SER A CA 1
ATOM 1315 C C . SER A 1 168 ? -8.977 11.635 3.087 1.00 52.62 168 SER A C 1
ATOM 1317 O O . SER A 1 168 ? -9.694 11.481 4.071 1.00 52.62 168 SER A O 1
ATOM 1319 N N . THR A 1 169 ? -7.924 10.870 2.824 1.00 58.50 169 THR A N 1
ATOM 1320 C CA . THR A 1 169 ? -7.334 9.883 3.740 1.00 58.50 169 THR A CA 1
ATOM 1321 C C . THR A 1 169 ? -6.251 10.513 4.617 1.00 58.50 169 THR A C 1
ATOM 1323 O O . THR A 1 169 ? -5.572 11.436 4.167 1.00 58.50 169 THR A O 1
ATOM 1326 N N . GLN A 1 170 ? -6.057 10.010 5.837 1.00 59.81 170 GLN A N 1
ATOM 1327 C CA . GLN A 1 170 ? -5.008 10.465 6.759 1.00 59.81 170 GLN A CA 1
ATOM 1328 C C . GLN A 1 170 ? -3.595 10.055 6.306 1.00 59.81 170 GLN A C 1
ATOM 1330 O O . GLN A 1 170 ? -2.624 10.727 6.657 1.00 59.81 170 GLN A O 1
ATOM 1335 N N . LEU A 1 171 ? -3.455 8.994 5.504 1.00 67.50 171 LEU A N 1
ATOM 1336 C CA . LEU A 1 171 ? -2.184 8.633 4.871 1.00 67.50 171 LEU A CA 1
ATOM 1337 C C . LEU A 1 171 ? -2.005 9.410 3.560 1.00 67.50 171 LEU A C 1
ATOM 1339 O O . LEU A 1 171 ? -2.694 9.168 2.563 1.00 67.50 171 LEU A O 1
ATOM 1343 N N . ASP A 1 172 ? -1.042 10.331 3.551 1.00 67.81 172 ASP A N 1
ATOM 1344 C CA . ASP A 1 172 ? -0.652 11.091 2.366 1.00 67.81 172 ASP A CA 1
ATOM 1345 C C . ASP A 1 172 ? 0.667 10.557 1.802 1.00 67.81 172 ASP A C 1
ATOM 1347 O O . ASP A 1 172 ? 1.747 10.796 2.341 1.00 67.81 172 ASP A O 1
ATOM 1351 N N . ILE A 1 173 ? 0.580 9.790 0.716 1.00 70.31 173 ILE A N 1
ATOM 1352 C CA . ILE A 1 173 ? 1.741 9.154 0.086 1.00 70.31 173 ILE A CA 1
ATOM 1353 C C . ILE A 1 173 ? 2.066 9.940 -1.158 1.00 70.31 173 ILE A C 1
ATOM 1355 O O . ILE A 1 173 ? 1.469 9.767 -2.220 1.00 70.31 173 ILE A O 1
ATOM 1359 N N . ARG A 1 174 ? 3.014 10.853 -0.993 1.00 71.56 174 ARG A N 1
ATOM 1360 C CA . ARG A 1 174 ? 3.511 11.710 -2.060 1.00 71.56 174 ARG A CA 1
ATOM 1361 C C . ARG A 1 174 ? 4.991 11.482 -2.208 1.00 71.56 174 ARG A C 1
ATOM 1363 O O . ARG A 1 174 ? 5.699 11.225 -1.237 1.00 71.56 174 ARG A O 1
ATOM 1370 N N . LEU A 1 175 ? 5.458 11.584 -3.442 1.00 65.81 175 LEU A N 1
ATOM 1371 C CA . LEU A 1 175 ? 6.888 11.539 -3.656 1.00 65.81 175 LEU A CA 1
ATOM 1372 C C . LEU A 1 175 ? 7.532 12.860 -3.271 1.00 65.81 175 LEU A C 1
ATOM 1374 O O . LEU A 1 175 ? 6.948 13.909 -3.562 1.00 65.81 175 LEU A O 1
ATOM 1378 N N . PRO A 1 176 ? 8.750 12.792 -2.708 1.00 63.78 176 PRO A N 1
ATOM 1379 C CA . PRO A 1 176 ? 9.586 13.953 -2.476 1.00 63.78 176 PRO A CA 1
ATOM 1380 C C . PRO A 1 176 ? 9.720 14.796 -3.744 1.00 63.78 176 PRO A C 1
ATOM 1382 O O . PRO A 1 176 ? 10.174 14.298 -4.787 1.00 63.78 176 PRO A O 1
ATOM 1385 N N . LYS A 1 177 ? 9.318 16.064 -3.664 1.00 62.12 177 LYS A N 1
ATOM 1386 C CA . LYS A 1 177 ? 9.334 16.985 -4.810 1.00 62.12 177 LYS A CA 1
ATOM 1387 C C . LYS A 1 177 ? 10.680 17.674 -4.979 1.00 62.12 177 LYS A C 1
ATOM 1389 O O . LYS A 1 177 ? 11.011 18.049 -6.102 1.00 62.12 177 LYS A O 1
ATOM 1394 N N . ASP A 1 178 ? 11.460 17.808 -3.910 1.00 63.97 178 ASP A N 1
ATOM 1395 C CA . ASP A 1 178 ? 12.729 18.533 -3.929 1.00 63.97 178 ASP A CA 1
ATOM 1396 C C . ASP A 1 178 ? 13.931 17.711 -3.430 1.00 63.97 178 ASP A C 1
ATOM 1398 O O . ASP A 1 178 ? 13.809 16.633 -2.843 1.00 63.97 178 ASP A O 1
ATOM 1402 N N . ASP A 1 179 ? 15.129 18.211 -3.740 1.00 55.66 179 ASP A N 1
ATOM 1403 C CA . ASP A 1 179 ? 16.408 17.560 -3.431 1.00 55.66 179 ASP A CA 1
ATOM 1404 C C . ASP A 1 179 ? 16.693 17.516 -1.915 1.00 55.66 179 ASP A C 1
ATOM 1406 O O . ASP A 1 179 ? 17.488 16.703 -1.450 1.00 55.66 179 ASP A O 1
ATOM 1410 N N . SER A 1 180 ? 16.017 18.361 -1.136 1.00 55.50 180 SER A N 1
ATOM 1411 C CA . SER A 1 180 ? 16.101 18.454 0.325 1.00 55.50 180 SER A CA 1
ATOM 1412 C C . SER A 1 180 ? 15.250 17.385 1.020 1.00 55.50 180 SER A C 1
ATOM 1414 O O . SER A 1 180 ? 15.756 16.703 1.906 1.00 55.50 180 SER A O 1
ATOM 1416 N N . GLU A 1 181 ? 14.012 17.150 0.578 1.00 63.84 181 GLU A N 1
ATOM 1417 C CA . GLU A 1 181 ? 13.154 16.046 1.036 1.00 63.84 181 GLU A CA 1
ATOM 1418 C C . GLU A 1 181 ? 13.790 14.688 0.705 1.00 63.84 181 GLU A C 1
ATOM 1420 O O . GLU A 1 181 ? 13.764 13.763 1.517 1.00 63.84 181 GLU A O 1
ATOM 1425 N N . ARG A 1 182 ? 14.450 14.578 -0.458 1.00 63.16 182 ARG A N 1
ATOM 1426 C CA . ARG A 1 182 ? 15.230 13.384 -0.835 1.00 63.16 182 ARG A CA 1
ATOM 1427 C C . ARG A 1 182 ? 16.444 13.161 0.073 1.00 63.16 182 ARG A C 1
ATOM 1429 O O . ARG A 1 182 ? 16.784 12.011 0.347 1.00 63.16 182 ARG A O 1
ATOM 1436 N N . ARG A 1 183 ? 17.093 14.233 0.546 1.00 55.12 183 ARG A N 1
ATOM 1437 C CA . ARG A 1 183 ? 18.219 14.160 1.497 1.00 55.12 183 ARG A CA 1
ATOM 1438 C C . ARG A 1 183 ? 17.770 13.828 2.915 1.00 55.12 183 ARG A C 1
ATOM 1440 O O . ARG A 1 183 ? 18.428 13.016 3.540 1.00 55.12 183 ARG A O 1
ATOM 1447 N N . LEU A 1 184 ? 16.636 14.350 3.380 1.00 57.16 184 LEU A N 1
ATOM 1448 C CA . LEU A 1 184 ? 16.049 14.015 4.690 1.00 57.16 184 LEU A CA 1
ATOM 1449 C C . LEU A 1 184 ? 15.725 12.521 4.832 1.00 57.16 184 LEU A C 1
ATOM 1451 O O . LEU A 1 184 ? 15.965 11.928 5.885 1.00 57.16 184 LEU A O 1
ATOM 1455 N N . LEU A 1 185 ? 15.247 11.896 3.752 1.00 56.00 185 LEU A N 1
ATOM 1456 C CA . LEU A 1 185 ? 15.108 10.440 3.685 1.00 56.00 185 LEU A CA 1
ATOM 1457 C C . LEU A 1 185 ? 16.484 9.755 3.740 1.00 56.00 185 LEU A C 1
ATOM 1459 O O . LEU A 1 185 ? 16.670 8.799 4.478 1.00 56.00 185 LEU A O 1
ATOM 1463 N N . GLY A 1 186 ? 17.487 10.284 3.031 1.00 48.53 186 GLY A N 1
ATOM 1464 C CA . GLY A 1 186 ? 18.872 9.794 3.074 1.00 48.53 186 GLY A CA 1
ATOM 1465 C C . GLY A 1 186 ? 19.591 9.942 4.422 1.00 48.53 186 GLY A C 1
ATOM 1466 O O . GLY A 1 186 ? 20.457 9.131 4.728 1.00 48.53 186 GLY A O 1
ATOM 1467 N N . GLU A 1 187 ? 19.237 10.946 5.222 1.00 50.47 187 GLU A N 1
ATOM 1468 C CA . GLU A 1 187 ? 19.882 11.284 6.499 1.00 50.47 187 GLU A CA 1
ATOM 1469 C C . GLU A 1 187 ? 19.273 10.553 7.705 1.00 50.47 187 GLU A C 1
ATOM 1471 O O . GLU A 1 187 ? 19.850 10.589 8.789 1.00 50.47 187 GLU A O 1
ATOM 1476 N N . SER A 1 188 ? 18.156 9.834 7.533 1.00 46.78 188 SER A N 1
ATOM 1477 C CA . SER A 1 188 ? 17.596 8.965 8.586 1.00 46.78 188 SER A CA 1
ATOM 1478 C C . SER A 1 188 ? 18.376 7.650 8.776 1.00 46.78 188 SER A C 1
ATOM 1480 O O . SER A 1 188 ? 17.988 6.810 9.587 1.00 46.78 188 SER A O 1
ATOM 1482 N N . GLU A 1 189 ? 19.502 7.490 8.076 1.00 45.44 189 GLU A N 1
ATOM 1483 C CA . GLU A 1 189 ? 20.436 6.371 8.207 1.00 45.44 189 GLU A CA 1
ATOM 1484 C C . GLU A 1 189 ? 21.826 6.846 8.670 1.00 45.44 189 GLU A C 1
ATOM 1486 O O . GLU A 1 189 ? 22.782 6.830 7.894 1.00 45.44 189 GLU A O 1
ATOM 1491 N N . ILE A 1 190 ? 21.949 7.230 9.949 1.00 35.38 190 ILE A N 1
ATOM 1492 C CA . IL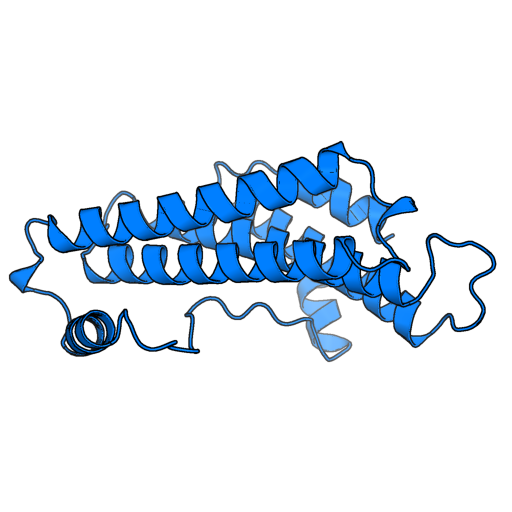E A 1 190 ? 23.185 7.081 10.748 1.00 35.38 190 ILE A CA 1
ATOM 1493 C C . ILE A 1 190 ? 22.813 6.609 12.155 1.00 35.38 190 ILE A C 1
ATOM 1495 O O . ILE A 1 190 ? 21.942 7.250 12.784 1.00 35.38 190 ILE A O 1
#